Protein AF-A0A956NJ94-F1 (afdb_monomer_lite)

Radius of gyration: 21.51 Å; chains: 1; bounding box: 49×38×64 Å

Organism: Eiseniibacteriota bacterium (NCBI:txid2212470)

Secondary structure (DSSP, 8-state):
-EESS--EEEEEETTTEEEEES--EEEEEEEEETTEEEEEEEEEEEEESTT-EEEEEESTT-TTEE--SSS--EEPPPPTTS-S-TTSS-SEEEEEE-SS-SS---EEEEEEE-TT--PPPEEEEE-SSEEEEEETTTEEEEEESSSSPBSEEEEEE---S-EEEEEESBPTT-EEEEEETTEEEEEE--TTS-EEEEE-SSEEEEEEE------

pLDDT: mean 92.74, std 8.44, range [43.94, 98.62]

Structure (mmCIF, N/CA/C/O backbone):
data_AF-A0A956NJ94-F1
#
_entry.id   AF-A0A956NJ94-F1
#
loop_
_atom_site.group_PDB
_atom_site.id
_atom_site.type_symbol
_atom_site.label_atom_id
_atom_site.label_alt_id
_atom_site.label_comp_id
_atom_site.label_asym_id
_atom_site.label_entity_id
_atom_site.label_seq_id
_atom_site.pdbx_PDB_ins_code
_atom_site.Cartn_x
_atom_site.Cartn_y
_atom_site.Cartn_z
_atom_site.occupancy
_atom_site.B_iso_or_equiv
_atom_site.auth_seq_id
_atom_site.auth_comp_id
_atom_site.auth_asym_id
_atom_site.auth_atom_id
_atom_site.pdbx_PDB_model_num
ATOM 1 N N . PRO A 1 1 ? 12.426 2.944 -12.795 1.00 92.81 1 PRO A N 1
ATOM 2 C CA . PRO A 1 1 ? 12.029 2.008 -11.714 1.00 92.81 1 PRO A CA 1
ATOM 3 C C . PRO A 1 1 ? 12.883 0.735 -11.699 1.00 92.81 1 PRO A C 1
ATOM 5 O O . PRO A 1 1 ? 13.127 0.141 -12.755 1.00 92.81 1 PRO A O 1
ATOM 8 N N . VAL A 1 2 ? 13.314 0.340 -10.506 1.00 96.00 2 VAL A N 1
ATOM 9 C CA . VAL A 1 2 ? 14.068 -0.877 -10.190 1.00 96.00 2 VAL A CA 1
ATOM 10 C C . VAL A 1 2 ? 13.188 -1.740 -9.290 1.00 96.00 2 VAL A C 1
ATOM 12 O O . VAL A 1 2 ? 12.656 -1.235 -8.307 1.00 96.00 2 VAL A O 1
ATOM 15 N N . LEU A 1 3 ? 13.006 -3.010 -9.647 1.00 95.69 3 LEU A N 1
ATOM 16 C CA . LEU A 1 3 ? 12.296 -3.996 -8.829 1.00 95.69 3 LEU A CA 1
ATOM 17 C C . LEU A 1 3 ? 13.302 -4.666 -7.888 1.00 95.69 3 LEU A C 1
ATOM 19 O O . LEU A 1 3 ? 14.394 -5.034 -8.322 1.00 95.69 3 LEU A O 1
ATOM 23 N N . GLU A 1 4 ? 12.943 -4.833 -6.621 1.00 93.44 4 GLU A N 1
ATOM 24 C CA . GLU A 1 4 ? 13.759 -5.526 -5.624 1.00 93.44 4 GLU A CA 1
ATOM 25 C C . GLU A 1 4 ? 13.483 -7.034 -5.738 1.00 93.44 4 GLU A C 1
ATOM 27 O O . GLU A 1 4 ? 12.339 -7.453 -5.646 1.00 93.44 4 GLU A O 1
ATOM 32 N N . SER A 1 5 ? 14.488 -7.877 -5.985 1.00 92.44 5 SER A N 1
ATOM 33 C CA . SER A 1 5 ? 14.303 -9.339 -6.148 1.00 92.44 5 SER A CA 1
ATOM 34 C C . SER A 1 5 ? 13.219 -9.759 -7.173 1.00 92.44 5 SER A C 1
ATOM 36 O O . SER A 1 5 ? 12.324 -10.538 -6.839 1.00 92.44 5 SER A O 1
ATOM 38 N N . PRO A 1 6 ? 13.255 -9.259 -8.423 1.00 93.69 6 PRO A N 1
ATOM 39 C CA . PRO A 1 6 ? 12.217 -9.550 -9.405 1.00 93.69 6 PRO A CA 1
ATOM 40 C C . PRO A 1 6 ? 12.224 -11.025 -9.820 1.00 93.69 6 PRO A C 1
ATOM 42 O O . PRO A 1 6 ? 13.254 -11.551 -10.242 1.00 93.69 6 PRO A O 1
ATOM 45 N N . ASN A 1 7 ? 11.054 -11.660 -9.807 1.00 97.56 7 ASN A N 1
ATOM 46 C CA . ASN A 1 7 ? 10.819 -12.911 -10.523 1.00 97.56 7 ASN A CA 1
ATOM 47 C C . ASN A 1 7 ? 10.023 -12.599 -11.795 1.00 97.56 7 ASN A C 1
ATOM 49 O O . ASN A 1 7 ? 8.839 -12.268 -11.727 1.00 97.56 7 ASN A O 1
ATOM 53 N N . LEU A 1 8 ? 10.698 -12.638 -12.944 1.00 97.69 8 LEU A N 1
ATOM 54 C CA . LEU A 1 8 ? 10.093 -12.377 -14.249 1.00 97.69 8 LEU A CA 1
ATOM 55 C C . LEU A 1 8 ? 9.105 -13.496 -14.596 1.00 97.69 8 LEU A C 1
ATOM 57 O O . LEU A 1 8 ? 9.485 -14.663 -14.629 1.00 97.69 8 LEU A O 1
ATOM 61 N N . LEU A 1 9 ? 7.860 -13.124 -14.882 1.00 96.94 9 LEU A N 1
ATOM 62 C CA . LEU A 1 9 ? 6.812 -14.045 -15.317 1.00 96.94 9 LEU A CA 1
ATOM 63 C C . LEU A 1 9 ? 6.680 -14.039 -16.842 1.00 96.94 9 LEU A C 1
ATOM 65 O O . LEU A 1 9 ? 6.579 -15.098 -17.454 1.00 96.94 9 LEU A O 1
ATOM 69 N N . GLU A 1 10 ? 6.722 -12.853 -17.454 1.00 96.44 10 GLU A N 1
ATOM 70 C CA . GLU A 1 10 ? 6.486 -12.678 -18.888 1.00 96.44 10 GLU A CA 1
ATOM 71 C C . GLU A 1 10 ? 7.198 -11.435 -19.442 1.00 96.44 10 GLU A C 1
ATOM 73 O O . GLU A 1 10 ? 7.416 -10.446 -18.740 1.00 96.44 10 GLU A O 1
ATOM 78 N N . THR A 1 11 ? 7.557 -11.468 -20.727 1.00 96.62 11 THR A N 1
ATOM 79 C CA . THR A 1 11 ? 7.958 -10.281 -21.494 1.00 96.62 11 THR A CA 1
ATOM 80 C C . THR A 1 11 ? 7.087 -10.154 -22.732 1.00 96.62 11 THR A C 1
ATOM 82 O O . THR A 1 11 ? 7.194 -10.971 -23.642 1.00 96.62 11 THR A O 1
ATOM 85 N N . THR A 1 12 ? 6.270 -9.106 -22.765 1.00 94.50 12 THR A N 1
ATOM 86 C CA . THR A 1 12 ? 5.359 -8.811 -23.876 1.00 94.50 12 THR A CA 1
ATOM 87 C C . THR A 1 12 ? 6.080 -8.039 -24.980 1.00 94.50 12 THR A C 1
ATOM 89 O O . THR A 1 12 ? 5.957 -8.360 -26.157 1.00 94.50 12 THR A O 1
ATOM 92 N N . VAL A 1 13 ? 6.913 -7.062 -24.597 1.00 93.19 13 VAL A N 1
ATOM 93 C CA . VAL A 1 13 ? 7.753 -6.290 -25.521 1.00 93.19 13 VAL A CA 1
ATOM 94 C C . VAL A 1 13 ? 9.163 -6.206 -24.955 1.00 93.19 13 VAL A C 1
ATOM 96 O O . VAL A 1 13 ? 9.393 -5.611 -23.899 1.00 93.19 13 VAL A O 1
ATOM 99 N N . ALA A 1 14 ? 10.125 -6.797 -25.664 1.00 95.31 14 ALA A N 1
ATOM 100 C CA . ALA A 1 14 ? 11.512 -6.873 -25.222 1.00 95.31 14 ALA A CA 1
ATOM 101 C C . ALA A 1 14 ? 12.083 -5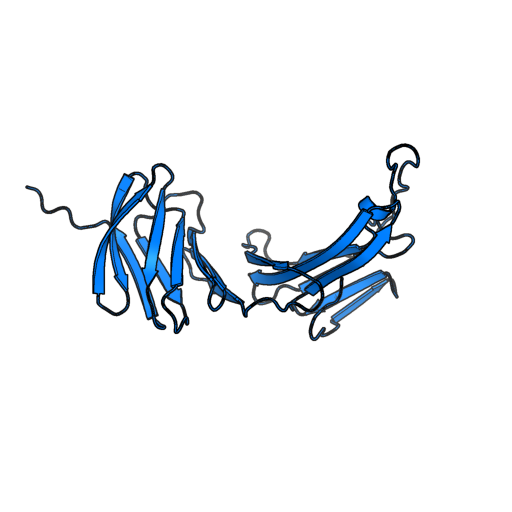.481 -24.902 1.00 95.31 14 ALA A C 1
ATOM 103 O O . ALA A 1 14 ? 12.122 -4.603 -25.758 1.00 95.31 14 ALA A O 1
ATOM 104 N N . GLY A 1 15 ? 12.532 -5.299 -23.658 1.00 94.56 15 GLY A N 1
ATOM 105 C CA . GLY A 1 15 ? 13.130 -4.050 -23.181 1.00 94.56 15 GLY A CA 1
ATOM 106 C C . GLY A 1 15 ? 12.140 -2.970 -22.740 1.00 94.56 15 GLY A C 1
ATOM 107 O O . GLY A 1 15 ? 12.593 -1.978 -22.179 1.00 94.56 15 GLY A O 1
ATOM 108 N N . HIS A 1 16 ? 10.830 -3.170 -22.923 1.00 95.06 16 HIS A N 1
ATOM 109 C CA . HIS A 1 16 ? 9.818 -2.133 -22.689 1.00 95.06 16 HIS A CA 1
ATOM 110 C C . HIS A 1 16 ? 8.666 -2.576 -21.788 1.00 95.06 16 HIS A C 1
ATOM 112 O O . HIS A 1 16 ? 8.223 -1.797 -20.945 1.00 95.06 16 HIS A O 1
ATOM 118 N N . ILE A 1 17 ? 8.191 -3.816 -21.948 1.00 95.88 17 ILE A N 1
ATOM 119 C CA . ILE A 1 17 ? 7.025 -4.341 -21.233 1.00 95.88 17 ILE A CA 1
ATOM 120 C C . ILE A 1 17 ? 7.340 -5.726 -20.686 1.00 95.88 17 ILE A C 1
ATOM 122 O O . ILE A 1 17 ? 7.491 -6.694 -21.439 1.00 95.88 17 ILE A O 1
ATOM 126 N N . SER A 1 18 ? 7.413 -5.812 -19.362 1.00 96.81 18 SER A N 1
ATOM 127 C CA . SER A 1 18 ? 7.657 -7.059 -18.640 1.00 96.81 18 SER A CA 1
ATOM 128 C C . SER A 1 18 ? 6.773 -7.151 -17.403 1.00 96.81 18 SER A C 1
ATOM 130 O O . SER A 1 18 ? 6.580 -6.159 -16.694 1.00 96.81 18 SER A O 1
ATOM 132 N N . THR A 1 19 ? 6.293 -8.360 -17.129 1.00 96.88 19 THR A N 1
ATOM 133 C CA . THR A 1 19 ? 5.453 -8.692 -15.976 1.00 96.88 19 THR A CA 1
ATOM 134 C C . THR A 1 19 ? 6.237 -9.553 -14.996 1.00 96.88 19 THR A C 1
ATOM 136 O O . THR A 1 19 ? 6.937 -10.490 -15.383 1.00 96.88 19 THR A O 1
ATOM 139 N N . TYR A 1 20 ? 6.112 -9.242 -13.713 1.00 98.00 20 TYR A N 1
ATOM 140 C CA . TYR A 1 20 ? 6.849 -9.860 -12.619 1.00 98.00 20 TYR A CA 1
ATOM 141 C C . TYR A 1 20 ? 5.891 -10.297 -11.514 1.00 98.00 20 TYR A C 1
ATOM 143 O O . TYR A 1 20 ? 4.794 -9.746 -11.376 1.00 98.00 20 TYR A O 1
ATOM 151 N N . SER A 1 21 ? 6.325 -11.240 -10.677 1.00 97.38 21 SER A N 1
ATOM 152 C CA . SER A 1 21 ? 5.647 -11.464 -9.401 1.00 97.38 21 SER A CA 1
ATOM 153 C C . SER A 1 21 ? 5.700 -10.189 -8.565 1.00 97.38 21 SER A C 1
ATOM 155 O O . SER A 1 21 ? 6.656 -9.410 -8.662 1.00 97.38 21 SER A O 1
ATOM 157 N N . ARG A 1 22 ? 4.703 -9.997 -7.700 1.00 96.94 22 ARG A N 1
ATOM 158 C CA . ARG A 1 22 ? 4.699 -8.883 -6.756 1.00 96.94 22 ARG A CA 1
ATOM 159 C C . ARG A 1 22 ? 5.998 -8.803 -5.965 1.00 96.94 22 ARG A C 1
ATOM 161 O O . ARG A 1 22 ? 6.460 -9.795 -5.405 1.00 96.94 22 ARG A O 1
ATOM 168 N N . THR A 1 23 ? 6.554 -7.603 -5.903 1.00 97.31 23 THR A N 1
ATOM 169 C CA . THR A 1 23 ? 7.696 -7.267 -5.058 1.00 97.31 23 THR A CA 1
ATOM 170 C C . THR A 1 23 ? 7.737 -5.756 -4.813 1.00 97.31 23 THR A C 1
ATOM 172 O O . THR A 1 23 ? 6.924 -5.009 -5.356 1.00 97.31 23 THR A O 1
ATOM 175 N N . ARG A 1 24 ? 8.675 -5.279 -3.997 1.00 97.25 24 ARG A N 1
ATOM 176 C CA . ARG A 1 24 ? 8.955 -3.849 -3.865 1.00 97.25 24 ARG A CA 1
ATOM 177 C C . ARG A 1 24 ? 9.589 -3.296 -5.134 1.00 97.25 24 ARG A C 1
ATOM 179 O O . ARG A 1 24 ? 10.337 -3.980 -5.833 1.00 97.25 24 ARG A O 1
ATOM 186 N N . TYR A 1 25 ? 9.330 -2.028 -5.410 1.00 97.94 25 TYR A N 1
ATOM 187 C CA . TYR A 1 25 ? 10.052 -1.297 -6.440 1.00 97.94 25 TYR A CA 1
ATOM 188 C C . TYR A 1 25 ? 10.392 0.105 -5.978 1.00 97.94 25 TYR A C 1
ATOM 190 O O . TYR A 1 25 ? 9.694 0.696 -5.158 1.00 97.94 25 TYR A O 1
ATOM 198 N N . SER A 1 26 ? 11.448 0.664 -6.551 1.00 97.69 26 SER A N 1
ATOM 199 C CA . SER A 1 26 ? 11.829 2.044 -6.305 1.00 97.69 26 SER A CA 1
ATOM 200 C C . SER A 1 26 ? 12.162 2.788 -7.585 1.00 97.69 26 SER A C 1
ATOM 202 O O . SER A 1 26 ? 12.578 2.203 -8.589 1.00 97.69 26 SER A O 1
ATOM 204 N N . ALA A 1 27 ? 12.024 4.102 -7.551 1.00 95.88 27 ALA A N 1
ATOM 205 C CA . ALA A 1 27 ? 12.642 4.995 -8.514 1.00 95.88 27 ALA A CA 1
ATOM 206 C C . ALA A 1 27 ? 13.490 5.998 -7.738 1.00 95.88 27 ALA A C 1
ATOM 208 O O . ALA A 1 27 ? 13.022 6.578 -6.762 1.00 95.88 27 ALA A O 1
ATOM 209 N N . GLU A 1 28 ? 14.732 6.175 -8.163 1.00 94.56 28 GLU A N 1
ATOM 210 C CA . GLU A 1 28 ? 15.633 7.176 -7.608 1.00 94.56 28 GLU A CA 1
ATOM 211 C C . GLU A 1 28 ? 16.200 8.032 -8.732 1.00 94.56 28 GLU A C 1
ATOM 213 O O . GLU A 1 28 ? 16.334 7.573 -9.870 1.00 94.56 28 GLU A O 1
ATOM 218 N N . ARG A 1 29 ? 16.496 9.287 -8.406 1.00 90.25 29 ARG A N 1
ATOM 219 C CA . ARG A 1 29 ? 17.131 10.241 -9.308 1.00 90.25 29 ARG A CA 1
ATOM 220 C C . ARG A 1 29 ? 18.174 11.021 -8.518 1.00 90.25 29 ARG A C 1
ATOM 222 O O . ARG A 1 29 ? 17.842 11.602 -7.485 1.00 90.25 29 ARG A O 1
ATOM 229 N N . THR A 1 30 ? 19.405 11.012 -9.024 1.00 89.94 30 THR A N 1
ATOM 230 C CA . THR A 1 30 ? 20.563 11.703 -8.442 1.00 89.94 30 THR A CA 1
ATOM 231 C C . THR A 1 30 ? 21.307 12.428 -9.556 1.00 89.94 30 THR A C 1
ATOM 233 O O . THR A 1 30 ? 22.272 11.907 -10.111 1.00 89.94 30 THR A O 1
ATOM 236 N N . GLU A 1 31 ? 20.822 13.603 -9.944 1.00 89.44 31 GLU A N 1
ATOM 237 C CA . GLU A 1 31 ? 21.450 14.409 -10.995 1.00 89.44 31 GLU A CA 1
ATOM 238 C C . GLU A 1 31 ? 21.083 15.890 -10.893 1.00 89.44 31 GLU A C 1
ATOM 240 O O . GLU A 1 31 ? 20.053 16.250 -10.328 1.00 89.44 31 GLU A O 1
ATOM 245 N N . SER A 1 32 ? 21.906 16.746 -11.496 1.00 88.50 32 SER A N 1
ATOM 246 C CA . SER A 1 32 ? 21.620 18.171 -11.663 1.00 88.50 32 SER A CA 1
ATOM 247 C C . SER A 1 32 ? 21.180 18.437 -13.102 1.00 88.50 32 SER A C 1
ATOM 249 O O . SER A 1 32 ? 21.907 18.125 -14.043 1.00 88.50 32 SER A O 1
ATOM 251 N N . THR A 1 33 ? 20.010 19.036 -13.311 1.00 83.50 33 THR A N 1
ATOM 252 C CA . THR A 1 33 ? 19.506 19.403 -14.646 1.00 83.50 33 THR A CA 1
ATOM 253 C C . THR A 1 33 ? 18.950 20.819 -14.615 1.00 83.50 33 THR A C 1
ATOM 255 O O . THR A 1 33 ? 18.160 21.161 -13.741 1.00 83.50 33 THR A O 1
ATOM 258 N N . ASN A 1 34 ? 19.377 21.672 -15.553 1.00 83.62 34 ASN A N 1
ATOM 259 C CA . ASN A 1 34 ? 18.940 23.074 -15.649 1.00 83.62 34 ASN A CA 1
ATOM 260 C C . ASN A 1 34 ? 19.095 23.872 -14.335 1.00 83.62 34 ASN A C 1
ATOM 262 O O . ASN A 1 34 ? 18.265 24.716 -14.004 1.00 83.62 34 ASN A O 1
ATOM 266 N N . GLY A 1 35 ? 20.154 23.589 -13.566 1.00 85.06 35 GLY A N 1
ATOM 267 C CA . GLY A 1 35 ? 20.410 24.231 -12.271 1.00 85.06 35 GLY A CA 1
ATOM 268 C C . GLY A 1 35 ? 19.510 23.753 -11.125 1.00 85.06 35 GLY A C 1
ATOM 269 O O . GLY A 1 35 ? 19.535 24.360 -10.058 1.00 85.06 35 GLY A O 1
ATOM 270 N N . LYS A 1 36 ? 18.722 22.690 -11.332 1.00 82.88 36 LYS A N 1
ATOM 271 C CA . LYS A 1 36 ? 17.964 21.996 -10.288 1.00 82.88 36 LYS A CA 1
ATOM 272 C C . LYS A 1 36 ? 18.664 20.692 -9.928 1.00 82.88 36 LYS A C 1
ATOM 274 O O . LYS A 1 36 ? 18.969 19.902 -10.819 1.00 82.88 36 LYS A O 1
ATOM 279 N N . ASP A 1 37 ? 18.863 20.460 -8.637 1.00 87.50 37 ASP A N 1
ATOM 280 C CA . ASP A 1 37 ? 19.385 19.198 -8.120 1.00 87.50 37 ASP A CA 1
ATOM 281 C C . ASP A 1 37 ? 18.223 18.262 -7.779 1.00 87.50 37 ASP A 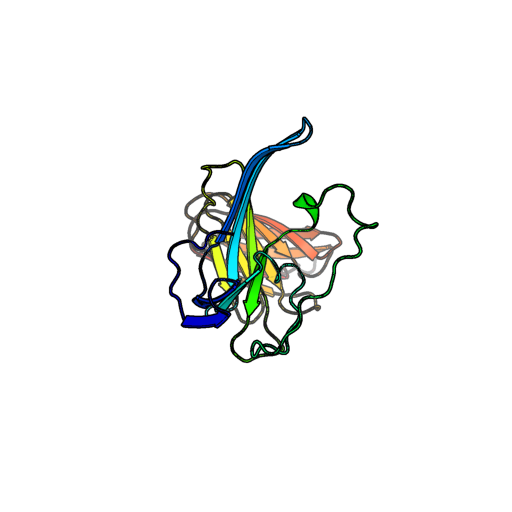C 1
ATOM 283 O O . ASP A 1 37 ? 17.335 18.603 -6.994 1.00 87.50 37 ASP A O 1
ATOM 287 N N . TYR A 1 38 ? 18.232 17.076 -8.375 1.00 87.06 38 TYR A N 1
ATOM 288 C CA . TYR A 1 38 ? 17.327 15.982 -8.063 1.00 87.06 38 TYR A CA 1
ATOM 289 C C . TYR A 1 38 ? 18.080 14.983 -7.183 1.00 87.06 38 TYR A C 1
ATOM 291 O O . TYR A 1 38 ? 19.089 14.431 -7.612 1.00 87.06 38 TYR A O 1
ATOM 299 N N . ASP A 1 39 ? 17.589 14.767 -5.963 1.00 92.94 39 ASP A N 1
ATOM 300 C CA . ASP A 1 39 ? 18.166 13.840 -4.976 1.00 92.94 39 ASP A CA 1
ATOM 301 C C . ASP A 1 39 ? 17.040 13.128 -4.208 1.00 92.94 39 ASP A C 1
ATOM 303 O O . ASP A 1 39 ? 16.879 13.259 -2.993 1.00 92.94 39 ASP A O 1
ATOM 307 N N . GLY A 1 40 ? 16.172 12.446 -4.955 1.00 95.19 40 GLY A N 1
ATOM 308 C CA . GLY A 1 40 ? 14.944 11.852 -4.429 1.00 95.19 40 GLY A CA 1
ATOM 309 C C . GLY A 1 40 ? 14.845 10.366 -4.730 1.00 95.19 40 GLY A C 1
ATOM 310 O O . GLY A 1 40 ? 15.259 9.908 -5.796 1.00 95.19 40 GLY A O 1
ATOM 311 N N . LYS A 1 41 ? 14.251 9.619 -3.800 1.00 96.00 41 LYS A N 1
ATOM 312 C CA . LYS A 1 41 ? 13.862 8.221 -3.977 1.00 96.00 41 LYS A CA 1
ATOM 313 C C . LYS A 1 41 ? 12.425 8.020 -3.513 1.00 96.00 41 LYS A C 1
ATOM 315 O O . LYS A 1 41 ? 12.048 8.452 -2.427 1.00 96.00 41 LYS A O 1
ATOM 320 N N . ILE A 1 42 ? 11.645 7.319 -4.324 1.00 97.62 42 ILE A N 1
ATOM 321 C CA . ILE A 1 42 ? 10.356 6.754 -3.933 1.00 97.62 42 ILE A CA 1
ATOM 322 C C . ILE A 1 42 ? 10.481 5.235 -3.948 1.00 97.62 42 ILE A C 1
ATOM 324 O O . ILE A 1 42 ? 10.956 4.666 -4.931 1.00 97.62 42 ILE A O 1
ATOM 328 N N . THR A 1 43 ? 10.066 4.587 -2.867 1.00 98.25 43 THR A N 1
ATOM 329 C CA . THR A 1 43 ? 9.916 3.133 -2.782 1.00 98.25 43 THR A CA 1
ATOM 330 C C . THR A 1 43 ? 8.446 2.816 -2.564 1.00 98.25 43 THR A C 1
ATOM 332 O O . THR A 1 43 ? 7.774 3.492 -1.789 1.00 98.25 43 THR A O 1
ATOM 335 N N . VAL A 1 44 ? 7.947 1.793 -3.247 1.00 98.50 44 VAL A N 1
ATOM 336 C CA . VAL A 1 44 ? 6.569 1.327 -3.129 1.00 98.50 44 VAL A CA 1
ATOM 337 C C . VAL A 1 44 ? 6.579 -0.161 -2.811 1.00 98.50 44 VAL A C 1
ATOM 339 O O . VAL A 1 44 ? 7.206 -0.957 -3.516 1.00 98.50 44 VAL A O 1
ATOM 342 N N . ALA A 1 45 ? 5.857 -0.531 -1.757 1.00 98.44 45 ALA A N 1
ATOM 343 C CA . ALA A 1 45 ? 5.528 -1.904 -1.418 1.00 98.44 45 ALA A CA 1
ATOM 344 C C . ALA A 1 45 ? 4.042 -2.152 -1.729 1.00 98.44 45 ALA A C 1
ATOM 346 O O . ALA A 1 45 ? 3.184 -1.693 -0.976 1.00 98.44 45 ALA A O 1
ATOM 347 N N . PRO A 1 46 ? 3.707 -2.836 -2.835 1.00 98.19 46 PRO A N 1
ATOM 348 C CA . PRO A 1 46 ? 2.359 -3.354 -3.057 1.00 98.19 46 PRO A CA 1
ATOM 349 C C . PRO A 1 46 ? 2.083 -4.501 -2.072 1.00 98.19 46 PRO A C 1
ATOM 351 O O . PRO A 1 46 ? 2.808 -5.497 -2.057 1.00 98.19 46 PRO A O 1
ATOM 354 N N . LEU A 1 47 ? 1.049 -4.351 -1.245 1.00 98.19 47 LEU A N 1
ATOM 355 C CA . LEU A 1 47 ? 0.725 -5.235 -0.118 1.00 98.19 47 LEU A CA 1
ATOM 356 C C . LEU A 1 47 ? -0.574 -6.021 -0.309 1.00 98.19 47 LEU A C 1
ATOM 358 O O . LEU A 1 47 ? -0.661 -7.143 0.191 1.00 98.19 47 LEU A O 1
ATOM 362 N N . ILE A 1 48 ? -1.542 -5.493 -1.062 1.00 97.06 48 ILE A N 1
ATOM 363 C CA . ILE A 1 48 ? -2.802 -6.174 -1.411 1.00 97.06 48 ILE A CA 1
ATOM 364 C C . ILE A 1 48 ? -3.120 -5.904 -2.898 1.00 97.06 48 ILE A C 1
ATOM 366 O O . ILE A 1 48 ? -2.889 -4.776 -3.347 1.00 97.06 48 ILE A O 1
ATOM 370 N N . PRO A 1 49 ? -3.610 -6.903 -3.662 1.00 96.06 49 PRO A N 1
ATOM 371 C CA . PRO A 1 49 ? -3.772 -8.304 -3.256 1.00 96.06 49 PRO A CA 1
ATOM 372 C C . PRO A 1 49 ? -2.431 -9.056 -3.171 1.00 96.06 49 PRO A C 1
ATOM 374 O O . PRO A 1 49 ? -1.425 -8.650 -3.767 1.00 96.06 49 PRO A O 1
ATOM 377 N N . ALA A 1 50 ? -2.399 -10.135 -2.378 1.00 95.56 50 ALA A N 1
ATOM 378 C CA . ALA A 1 50 ? -1.205 -10.951 -2.100 1.00 95.56 50 ALA A CA 1
ATOM 379 C C . ALA A 1 50 ? -0.538 -11.522 -3.364 1.00 95.56 50 ALA A C 1
ATOM 381 O O . ALA A 1 50 ? 0.688 -11.613 -3.457 1.00 95.56 50 ALA A O 1
ATOM 382 N N . ASP A 1 51 ? -1.370 -11.879 -4.329 1.00 94.88 51 ASP A N 1
ATOM 383 C CA . ASP A 1 51 ? -1.069 -12.555 -5.584 1.00 94.88 51 ASP A CA 1
ATOM 384 C C . ASP A 1 51 ? -1.111 -11.609 -6.795 1.00 94.88 51 ASP A C 1
ATOM 386 O O . ASP A 1 51 ? -1.118 -12.063 -7.941 1.00 94.88 51 ASP A O 1
ATOM 390 N N . ALA A 1 52 ? -1.088 -10.291 -6.556 1.00 96.31 52 ALA A N 1
ATOM 391 C CA . ALA A 1 52 ? -0.931 -9.314 -7.623 1.00 96.31 52 ALA A CA 1
ATOM 392 C C . ALA A 1 52 ? 0.333 -9.587 -8.458 1.00 96.31 52 ALA A C 1
ATOM 394 O O . ALA A 1 52 ? 1.319 -10.178 -8.007 1.00 96.31 52 ALA A O 1
ATOM 395 N N . THR A 1 53 ? 0.343 -9.068 -9.676 1.00 96.94 53 THR A N 1
ATOM 396 C CA . THR A 1 53 ? 1.549 -8.984 -10.501 1.00 96.94 53 THR A CA 1
ATOM 397 C C . THR A 1 53 ? 1.944 -7.529 -10.697 1.00 96.94 53 THR A C 1
ATOM 399 O O . THR A 1 53 ? 1.151 -6.612 -10.465 1.00 96.94 53 THR A O 1
ATOM 402 N N . LEU A 1 54 ? 3.197 -7.310 -11.093 1.00 97.81 54 LEU A N 1
ATOM 403 C CA . LEU A 1 54 ? 3.696 -5.989 -11.453 1.00 97.81 54 LEU A CA 1
ATOM 404 C C . LEU A 1 54 ? 4.078 -5.965 -12.920 1.00 97.81 54 LEU A C 1
ATOM 406 O O . LEU A 1 54 ? 4.970 -6.708 -13.328 1.00 97.81 54 LEU A O 1
ATOM 410 N N . ARG A 1 55 ? 3.459 -5.075 -13.694 1.00 96.38 55 ARG A N 1
ATOM 411 C CA . ARG A 1 55 ? 3.830 -4.823 -15.087 1.00 96.38 55 ARG A CA 1
ATOM 412 C C . ARG A 1 55 ? 4.617 -3.523 -15.167 1.00 96.38 55 ARG A C 1
ATOM 414 O O . ARG A 1 55 ? 4.123 -2.456 -14.812 1.00 96.38 55 ARG A O 1
ATOM 421 N N . LYS A 1 56 ? 5.874 -3.606 -15.595 1.00 96.88 56 LYS A N 1
ATOM 422 C CA . LYS A 1 56 ? 6.716 -2.436 -15.865 1.00 96.8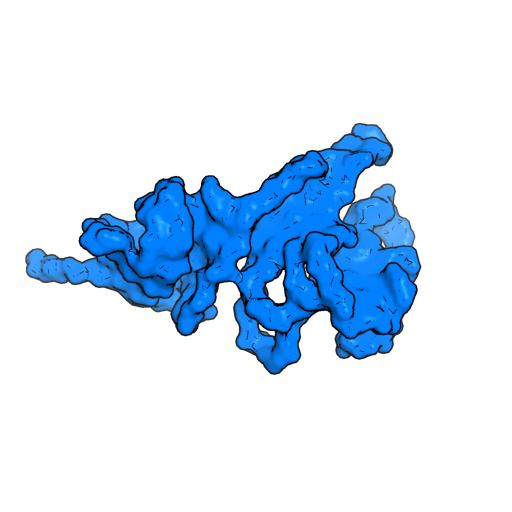8 56 LYS A CA 1
ATOM 423 C C . LYS A 1 56 ? 6.559 -2.076 -17.336 1.00 96.88 56 LYS A C 1
ATOM 425 O O . LYS A 1 56 ? 6.850 -2.915 -18.182 1.00 96.88 56 LYS A O 1
ATOM 430 N N . VAL A 1 57 ? 6.138 -0.843 -17.611 1.00 96.56 57 VAL A N 1
ATOM 431 C CA . VAL A 1 57 ? 5.891 -0.334 -18.968 1.00 96.56 57 VAL A CA 1
ATOM 432 C C . VAL A 1 57 ? 6.672 0.954 -19.176 1.00 96.56 57 VAL A C 1
ATOM 434 O O . VAL A 1 57 ? 6.617 1.843 -18.321 1.00 96.56 57 VAL A O 1
ATOM 437 N N . GLY A 1 58 ? 7.399 1.060 -20.285 1.00 95.69 58 GLY A N 1
ATOM 438 C CA . GLY A 1 58 ? 8.056 2.303 -20.672 1.00 95.69 58 GLY A CA 1
ATOM 439 C C . GLY A 1 58 ? 9.358 2.129 -21.448 1.00 95.69 58 GLY A C 1
ATOM 440 O O . GLY A 1 58 ? 9.597 1.120 -22.109 1.00 95.69 58 GLY A O 1
ATOM 441 N N . GLY A 1 59 ? 10.213 3.142 -21.354 1.00 94.25 59 GLY A N 1
ATOM 442 C CA . GLY A 1 59 ? 11.410 3.307 -22.171 1.00 94.25 59 GLY A CA 1
ATOM 443 C C . GLY A 1 59 ? 11.117 4.070 -23.460 1.00 94.25 59 GLY A C 1
ATOM 444 O O . GLY A 1 59 ? 9.969 4.384 -23.757 1.00 94.25 59 GLY A O 1
ATOM 445 N N . THR A 1 60 ? 12.174 4.363 -24.218 1.00 92.25 60 THR A N 1
ATOM 446 C CA . THR A 1 60 ? 12.087 5.162 -25.447 1.00 92.25 60 THR A CA 1
ATOM 447 C C . THR A 1 60 ? 11.092 4.576 -26.446 1.00 92.25 60 THR A C 1
ATOM 449 O O . THR A 1 60 ? 11.286 3.450 -26.903 1.00 92.25 60 THR A O 1
ATOM 452 N N . GLY A 1 61 ? 10.060 5.348 -26.797 1.00 92.12 61 GLY A N 1
ATOM 453 C CA . GLY A 1 61 ? 8.984 4.948 -27.709 1.00 92.12 61 GLY A CA 1
ATOM 454 C C . GLY A 1 61 ? 7.822 4.200 -27.045 1.00 92.12 61 GLY A C 1
ATOM 455 O O . GLY A 1 61 ? 6.996 3.642 -27.762 1.00 92.12 61 GLY A O 1
ATOM 456 N N . TYR A 1 62 ? 7.777 4.155 -25.710 1.00 94.56 62 TYR A N 1
ATOM 457 C CA . TYR A 1 62 ? 6.759 3.467 -24.898 1.00 94.56 62 TYR A CA 1
ATOM 458 C C . TYR A 1 62 ? 6.308 4.291 -23.679 1.00 94.56 62 TYR A C 1
ATOM 460 O O . TYR A 1 62 ? 5.602 3.786 -22.803 1.00 94.56 62 TYR A O 1
ATOM 468 N N . GLU A 1 63 ? 6.713 5.556 -23.591 1.00 92.25 63 GLU A N 1
ATOM 469 C CA . GLU A 1 63 ? 6.428 6.450 -22.468 1.00 92.25 63 GLU A CA 1
ATOM 470 C C . GLU A 1 63 ? 4.920 6.655 -22.253 1.00 92.25 63 GLU A C 1
ATOM 472 O O . GLU A 1 63 ? 4.453 6.724 -21.115 1.00 92.25 63 GLU A O 1
ATOM 477 N N . THR A 1 64 ? 4.151 6.672 -23.343 1.00 93.69 64 THR A N 1
ATOM 478 C CA . THR A 1 64 ? 2.692 6.875 -23.381 1.00 93.69 64 THR A CA 1
ATOM 479 C C . THR A 1 64 ? 1.954 5.639 -23.897 1.00 93.69 64 THR A C 1
ATOM 481 O O . THR A 1 64 ? 0.825 5.721 -24.390 1.00 93.69 64 THR A O 1
ATOM 484 N N . TRP A 1 65 ? 2.590 4.470 -23.792 1.00 95.19 65 TRP A N 1
ATOM 485 C CA . TRP A 1 65 ? 2.045 3.211 -24.284 1.00 95.19 65 TRP A CA 1
ATOM 486 C C . TRP A 1 65 ? 0.673 2.899 -23.681 1.00 95.19 65 TRP A C 1
ATOM 488 O O . TRP A 1 65 ? 0.543 2.793 -22.458 1.00 95.19 65 TRP A O 1
ATOM 498 N N . THR A 1 66 ? -0.325 2.702 -24.539 1.00 94.38 66 THR A N 1
ATOM 499 C CA . THR A 1 66 ? -1.693 2.307 -24.181 1.00 94.38 66 THR A CA 1
ATOM 500 C C . THR A 1 66 ? -2.027 1.003 -24.895 1.00 94.38 66 THR A C 1
ATOM 502 O O . THR A 1 66 ? -1.988 0.970 -26.123 1.00 94.38 66 THR A O 1
ATOM 505 N N . ASP A 1 67 ? -2.353 -0.055 -24.150 1.00 93.06 67 ASP A N 1
ATOM 506 C CA . ASP A 1 67 ? -2.716 -1.367 -24.697 1.00 93.06 67 ASP A CA 1
ATOM 507 C C . ASP A 1 67 ? -4.042 -1.903 -24.153 1.00 93.06 67 ASP A C 1
ATOM 509 O O . ASP A 1 67 ? -4.695 -1.299 -23.304 1.00 93.06 67 ASP A O 1
ATOM 513 N N . ASP A 1 68 ? -4.432 -3.049 -24.698 1.00 85.00 68 ASP A N 1
ATOM 514 C CA . ASP A 1 68 ? -5.573 -3.874 -24.316 1.00 85.00 68 ASP A CA 1
ATOM 515 C C . ASP A 1 68 ? -5.268 -4.834 -23.148 1.00 85.00 68 ASP A C 1
ATOM 517 O O . ASP A 1 68 ? -6.081 -5.700 -22.836 1.00 85.00 68 ASP A O 1
ATOM 521 N N . GLY A 1 69 ? -4.102 -4.709 -22.504 1.00 76.06 69 GLY A N 1
ATOM 522 C CA . GLY A 1 69 ? -3.609 -5.661 -21.505 1.00 76.06 69 GLY A CA 1
ATOM 523 C C . GLY A 1 69 ? -2.857 -6.864 -22.087 1.00 76.06 69 GLY A C 1
ATOM 524 O O . GLY A 1 69 ? -2.067 -7.471 -21.367 1.00 76.06 69 GLY A O 1
ATOM 525 N N . GLU A 1 70 ? -3.015 -7.165 -23.380 1.00 77.50 70 GLU A N 1
ATOM 526 C CA . GLU A 1 70 ? -2.317 -8.256 -24.086 1.00 77.50 70 GLU A CA 1
ATOM 527 C C . GLU A 1 70 ? -1.034 -7.774 -24.786 1.00 77.50 70 GLU A C 1
ATOM 529 O O . GLU A 1 70 ? -0.291 -8.559 -25.376 1.00 77.50 70 GLU A O 1
ATOM 534 N N . GLY A 1 71 ? -0.756 -6.470 -24.713 1.00 76.75 71 GLY A N 1
ATOM 535 C CA . GLY A 1 71 ? 0.390 -5.839 -25.362 1.00 76.75 71 GLY A CA 1
ATOM 536 C C . GLY A 1 71 ? 0.157 -5.445 -26.812 1.00 76.75 71 GLY A C 1
ATOM 537 O O . GLY A 1 71 ? 1.116 -5.069 -27.486 1.00 76.75 71 GLY A O 1
ATOM 538 N N . ASN A 1 72 ? -1.085 -5.474 -27.300 1.00 86.50 72 ASN A N 1
ATOM 539 C CA . ASN A 1 72 ? -1.429 -4.961 -28.627 1.00 86.50 72 ASN A CA 1
ATOM 540 C C . ASN A 1 72 ? -1.768 -3.467 -28.537 1.00 86.50 72 ASN A C 1
ATOM 542 O O . ASN A 1 72 ? -2.895 -3.039 -28.781 1.00 86.50 72 ASN A O 1
ATOM 546 N N . GLY A 1 73 ? -0.785 -2.670 -28.123 1.00 93.00 73 GLY A N 1
ATOM 547 C CA . GLY A 1 73 ? -0.957 -1.244 -27.860 1.00 93.00 73 GLY A CA 1
ATOM 548 C C . GLY A 1 73 ? -0.383 -0.304 -28.909 1.00 93.00 73 GLY A C 1
ATOM 549 O O . GLY A 1 73 ? 0.145 -0.704 -29.947 1.00 93.00 73 GLY A O 1
ATOM 550 N N . VAL A 1 74 ? -0.480 0.986 -28.597 1.00 95.69 74 VAL A N 1
ATOM 551 C CA . VAL A 1 74 ? 0.131 2.082 -29.347 1.00 95.69 74 VAL A CA 1
ATOM 552 C C . VAL A 1 74 ? 0.796 3.064 -28.385 1.00 95.69 74 VAL A C 1
ATOM 554 O O . VAL A 1 74 ? 0.278 3.340 -27.300 1.00 95.69 74 VAL A O 1
ATOM 557 N N . ASN A 1 75 ? 1.948 3.600 -28.785 1.00 94.31 75 ASN A N 1
ATOM 558 C CA . ASN A 1 75 ? 2.561 4.743 -28.121 1.00 94.31 75 ASN A CA 1
ATOM 559 C C . ASN A 1 75 ? 2.012 6.025 -28.746 1.00 94.31 75 ASN A C 1
ATOM 561 O O . ASN A 1 75 ? 2.145 6.224 -29.953 1.00 94.31 75 ASN A O 1
ATOM 565 N N . TRP A 1 76 ? 1.381 6.873 -27.942 1.00 92.75 76 TRP A N 1
ATOM 566 C CA . TRP A 1 76 ? 0.808 8.124 -28.426 1.00 92.75 76 TRP A CA 1
ATOM 567 C C . TRP A 1 76 ? 1.876 9.208 -28.504 1.00 92.75 76 TRP A C 1
ATOM 569 O O . TRP A 1 76 ? 2.584 9.454 -27.526 1.00 92.75 76 TRP A O 1
ATOM 579 N N . ASP A 1 77 ? 1.971 9.883 -29.647 1.00 87.75 77 ASP A N 1
ATOM 580 C CA . ASP A 1 77 ? 2.880 11.017 -29.786 1.00 87.75 77 ASP A CA 1
ATOM 581 C C . ASP A 1 77 ? 2.561 12.078 -28.726 1.00 87.75 77 ASP A C 1
ATOM 583 O O . ASP A 1 77 ? 1.413 12.497 -28.551 1.00 87.75 77 ASP A O 1
ATOM 587 N N . LEU A 1 78 ? 3.595 12.496 -28.000 1.00 83.06 78 LEU A N 1
ATOM 588 C CA . LEU A 1 78 ? 3.511 13.635 -27.102 1.00 83.06 78 LEU A CA 1
ATOM 589 C C . LEU A 1 78 ? 3.564 14.896 -27.957 1.00 83.06 78 LEU A C 1
ATOM 591 O O . LEU A 1 78 ? 4.498 15.075 -28.740 1.00 83.06 78 LEU A O 1
ATOM 595 N N . ASP A 1 79 ? 2.576 15.770 -27.804 1.00 80.25 79 ASP A N 1
ATOM 596 C CA . ASP A 1 79 ? 2.624 17.077 -28.443 1.00 80.25 79 ASP A CA 1
ATOM 597 C C . ASP A 1 79 ? 3.823 17.856 -27.876 1.00 80.25 79 ASP A C 1
ATOM 599 O O . ASP A 1 79 ? 3.933 18.092 -26.666 1.00 80.25 79 ASP A O 1
ATOM 603 N N . SER A 1 80 ? 4.754 18.206 -28.766 1.00 69.19 80 SER A N 1
ATOM 604 C CA . SER A 1 80 ? 6.028 18.827 -28.421 1.00 69.19 80 SER A CA 1
ATOM 605 C C . SER A 1 80 ? 5.877 20.182 -27.736 1.00 69.19 80 SER A C 1
ATOM 607 O O . SER A 1 80 ? 6.820 20.632 -27.084 1.00 69.19 80 SER A O 1
ATOM 609 N N . ASP A 1 81 ? 4.710 20.815 -27.868 1.00 73.38 81 ASP A N 1
ATOM 610 C CA . ASP A 1 81 ? 4.447 22.157 -27.357 1.00 73.38 81 ASP A CA 1
ATOM 611 C C . ASP A 1 81 ? 4.025 22.163 -25.876 1.00 73.38 81 ASP A C 1
ATOM 613 O O . ASP A 1 81 ? 4.080 23.207 -25.222 1.00 73.38 81 ASP A O 1
ATOM 617 N N . TYR A 1 82 ? 3.637 21.012 -25.312 1.00 64.81 82 TYR A N 1
ATOM 618 C CA . TYR A 1 82 ? 3.107 20.938 -23.943 1.00 64.81 82 TYR A CA 1
ATOM 619 C C . TYR A 1 82 ? 4.173 20.798 -22.854 1.00 64.81 82 TYR A C 1
ATOM 621 O O . TYR A 1 82 ? 3.900 21.107 -21.691 1.00 64.81 82 TYR A O 1
ATOM 629 N N . TYR A 1 83 ? 5.384 20.358 -23.198 1.00 66.69 83 TYR A N 1
ATOM 630 C CA . TYR A 1 83 ? 6.393 19.997 -22.206 1.00 66.69 83 TYR A CA 1
ATOM 631 C C . TYR A 1 83 ? 7.653 20.842 -22.354 1.00 66.69 83 TYR A C 1
ATOM 633 O O . TYR A 1 83 ? 8.481 20.635 -23.236 1.00 66.69 83 TYR A O 1
ATOM 641 N N . THR A 1 84 ? 7.827 21.790 -21.431 1.00 68.12 84 THR A N 1
ATOM 642 C CA . THR A 1 84 ? 9.051 22.601 -21.334 1.00 68.12 84 THR A CA 1
ATOM 643 C C . THR A 1 84 ? 10.236 21.819 -20.765 1.00 68.12 84 THR A C 1
ATOM 645 O O . THR A 1 84 ? 11.381 22.224 -20.951 1.00 68.12 84 THR A O 1
ATOM 648 N N . ASP A 1 85 ? 9.971 20.710 -20.066 1.00 72.06 85 ASP A N 1
ATOM 649 C CA . ASP A 1 85 ? 10.975 19.776 -19.558 1.00 72.06 85 ASP A CA 1
ATOM 650 C C . ASP A 1 85 ? 10.516 18.336 -19.820 1.00 72.06 85 ASP A C 1
ATOM 652 O O . ASP A 1 85 ? 9.669 17.789 -19.111 1.00 72.06 85 ASP A O 1
ATOM 656 N N . TYR A 1 86 ? 11.090 17.709 -20.850 1.00 69.12 86 TYR A N 1
ATOM 657 C CA . TYR A 1 86 ? 10.796 16.318 -21.207 1.00 69.12 86 TYR A CA 1
ATOM 658 C C . TYR A 1 86 ? 11.101 15.328 -20.070 1.00 69.12 86 TYR A C 1
ATOM 660 O O . TYR A 1 86 ? 10.577 14.216 -20.073 1.00 69.12 86 TYR A O 1
ATOM 668 N N . ASN A 1 87 ? 11.903 15.716 -19.072 1.00 70.62 87 ASN A N 1
ATOM 669 C CA . ASN A 1 87 ? 12.206 14.850 -17.935 1.00 70.62 87 ASN A CA 1
ATOM 670 C C . ASN A 1 87 ? 11.026 14.692 -16.966 1.00 70.62 87 ASN A C 1
ATOM 672 O O . ASN A 1 87 ? 11.016 13.740 -16.187 1.00 70.62 87 ASN A O 1
ATOM 676 N N . GLU A 1 88 ? 10.045 15.599 -16.987 1.00 79.88 88 GLU A N 1
ATOM 677 C CA . GLU A 1 88 ? 8.886 15.549 -16.083 1.00 79.88 88 GLU A CA 1
ATOM 678 C C . GLU A 1 88 ? 7.717 14.730 -16.651 1.00 79.88 88 GLU A C 1
ATOM 680 O O . GLU A 1 88 ? 6.841 14.319 -15.894 1.00 79.88 88 GLU A O 1
ATOM 685 N N . VAL A 1 89 ? 7.730 14.411 -17.952 1.00 82.69 89 VAL A N 1
ATOM 686 C CA . VAL A 1 89 ? 6.693 13.569 -18.587 1.00 82.69 89 VAL A CA 1
ATOM 687 C C . VAL A 1 89 ? 6.764 12.120 -18.102 1.00 82.69 89 VAL A C 1
ATOM 689 O O . VAL A 1 89 ? 5.768 11.401 -18.102 1.00 82.69 89 VAL A O 1
ATOM 692 N N . GLY A 1 90 ? 7.943 11.709 -17.629 1.00 88.69 90 GLY A N 1
ATOM 693 C CA . GLY A 1 90 ? 8.218 10.344 -17.219 1.00 88.69 90 GLY A CA 1
ATOM 694 C C . GLY A 1 90 ? 8.437 9.424 -18.419 1.00 88.69 90 GLY A C 1
ATOM 695 O O . GLY A 1 90 ? 7.912 9.624 -19.507 1.00 88.69 90 GLY A O 1
ATOM 696 N N . GLN A 1 91 ? 9.260 8.399 -18.214 1.00 91.94 91 GLN A N 1
ATOM 697 C CA . GLN A 1 91 ? 9.547 7.393 -19.243 1.00 91.94 91 GLN A CA 1
ATOM 698 C C . GLN A 1 91 ? 9.044 6.006 -18.871 1.00 91.94 91 GLN A C 1
ATOM 700 O O . GLN A 1 91 ? 9.134 5.084 -19.669 1.00 91.94 91 GLN A O 1
ATOM 705 N N . TRP A 1 92 ? 8.591 5.824 -17.634 1.00 95.50 92 TRP A N 1
ATOM 706 C CA . TRP A 1 92 ? 8.289 4.516 -17.080 1.00 95.50 92 TRP A CA 1
ATOM 707 C C . TRP A 1 92 ? 7.155 4.611 -16.079 1.00 95.50 92 TRP A C 1
ATOM 709 O O . TRP A 1 92 ? 7.133 5.518 -15.247 1.00 95.50 92 TRP A O 1
ATOM 719 N N . ARG A 1 93 ? 6.309 3.587 -16.072 1.00 96.44 93 ARG A N 1
ATOM 720 C CA . ARG A 1 93 ? 5.330 3.326 -15.021 1.00 96.44 93 ARG A CA 1
ATOM 721 C C . ARG A 1 93 ? 5.417 1.881 -14.548 1.00 96.44 93 ARG A C 1
ATOM 723 O O . ARG A 1 93 ? 5.998 1.016 -15.210 1.00 96.44 93 ARG A O 1
ATOM 730 N N . VAL A 1 94 ? 4.852 1.644 -13.374 1.00 97.69 94 VAL A N 1
ATOM 731 C CA . VAL A 1 94 ? 4.623 0.306 -12.834 1.00 97.69 94 VAL A CA 1
ATOM 732 C C . VAL A 1 94 ? 3.133 0.187 -12.577 1.00 97.69 94 VAL A C 1
ATOM 734 O O . VAL A 1 94 ? 2.541 1.052 -11.939 1.00 97.69 94 VAL A O 1
ATOM 737 N N . GLU A 1 95 ? 2.539 -0.873 -13.093 1.00 96.62 95 GLU A N 1
ATOM 738 C CA . GLU A 1 95 ? 1.131 -1.195 -12.931 1.00 96.62 95 GLU A CA 1
ATOM 739 C C . GLU A 1 95 ? 1.025 -2.365 -11.955 1.00 96.62 95 GLU A C 1
ATOM 741 O O . GLU A 1 95 ? 1.743 -3.355 -12.094 1.00 96.62 95 GLU A O 1
ATOM 746 N N . THR A 1 96 ? 0.155 -2.247 -10.951 1.00 96.31 96 THR A N 1
ATOM 747 C CA . THR A 1 96 ? -0.187 -3.365 -10.061 1.00 96.31 96 THR A CA 1
ATOM 748 C C . THR A 1 96 ? -1.468 -3.994 -10.576 1.00 96.31 96 THR A C 1
ATOM 750 O O . THR A 1 96 ? -2.488 -3.316 -10.653 1.00 96.31 96 THR A O 1
ATOM 753 N N . ILE A 1 97 ? -1.407 -5.268 -10.952 1.00 94.69 97 ILE A N 1
ATOM 754 C CA . ILE A 1 97 ? -2.506 -5.959 -11.626 1.00 94.69 97 ILE A CA 1
ATOM 755 C C . ILE A 1 97 ? -3.011 -7.070 -10.712 1.00 94.69 97 ILE A C 1
ATOM 757 O O . ILE A 1 97 ? -2.245 -7.946 -10.307 1.00 94.69 97 ILE A O 1
ATOM 761 N N . ALA A 1 98 ? -4.299 -7.024 -10.383 1.00 93.94 98 ALA A N 1
ATOM 762 C CA . ALA A 1 98 ? -4.970 -8.084 -9.644 1.00 93.94 98 ALA A CA 1
ATOM 763 C C . ALA A 1 98 ? -5.183 -9.325 -10.531 1.00 93.94 98 ALA A C 1
ATOM 765 O O . ALA A 1 98 ? -5.390 -9.171 -11.735 1.00 93.94 98 ALA A O 1
ATOM 766 N N . PRO A 1 99 ? -5.176 -10.546 -9.973 1.00 86.31 99 PRO A N 1
ATOM 767 C CA . PRO A 1 99 ? -5.237 -11.754 -10.788 1.00 86.31 99 PRO A CA 1
ATOM 768 C C . PRO A 1 99 ? -6.568 -11.939 -11.518 1.00 86.31 99 PRO A C 1
ATOM 770 O O . PRO A 1 99 ? -6.558 -12.314 -12.687 1.00 86.31 99 PRO A O 1
ATOM 773 N N . THR A 1 100 ? -7.713 -11.726 -10.853 1.00 75.69 100 THR A N 1
ATOM 774 C CA . THR A 1 100 ? -9.008 -12.143 -11.434 1.00 75.69 100 THR A CA 1
ATOM 775 C C . THR A 1 100 ? -10.260 -11.371 -10.994 1.00 75.69 100 THR A C 1
ATOM 777 O O . THR A 1 100 ? -11.329 -11.664 -11.526 1.00 75.69 100 THR A O 1
ATOM 780 N N . SER A 1 101 ? -10.211 -10.421 -10.049 1.00 71.31 101 SER A N 1
ATOM 781 C CA . SER A 1 101 ? -11.425 -9.726 -9.573 1.00 71.31 101 SER A CA 1
ATOM 782 C C . SER A 1 101 ? -11.445 -8.234 -9.918 1.00 71.31 101 SER A C 1
ATOM 784 O O . SER A 1 101 ? -10.470 -7.515 -9.725 1.00 71.31 101 SER A O 1
ATOM 786 N N . LEU A 1 102 ? -12.603 -7.764 -10.402 1.00 72.12 102 LEU A N 1
ATOM 787 C CA . LEU A 1 102 ? -12.892 -6.334 -10.591 1.00 72.12 102 LEU A CA 1
ATOM 788 C C . LEU A 1 102 ? -13.128 -5.604 -9.258 1.00 72.12 102 LEU A C 1
ATOM 790 O O . LEU A 1 102 ? -12.979 -4.390 -9.196 1.00 72.12 102 LEU A O 1
ATOM 794 N N . ASN A 1 103 ? -13.467 -6.350 -8.203 1.00 82.06 103 ASN A N 1
ATOM 795 C CA . ASN A 1 103 ? -13.623 -5.845 -6.844 1.00 82.06 103 ASN A CA 1
ATOM 796 C C . ASN A 1 103 ? -12.488 -6.411 -5.990 1.00 82.06 103 ASN A C 1
ATOM 798 O O . ASN A 1 103 ? -12.626 -7.479 -5.392 1.00 82.06 103 ASN A O 1
ATOM 802 N N . THR A 1 104 ? -11.350 -5.728 -5.994 1.00 90.25 104 THR A N 1
ATOM 803 C CA . THR A 1 104 ? -10.277 -5.960 -5.029 1.00 90.25 104 THR A CA 1
ATOM 804 C C . THR A 1 104 ? -9.804 -4.630 -4.489 1.00 90.25 104 THR A C 1
ATOM 806 O O . THR A 1 104 ? -9.774 -3.631 -5.210 1.00 90.25 104 THR A O 1
ATOM 809 N N . ASP A 1 105 ? -9.374 -4.651 -3.238 1.00 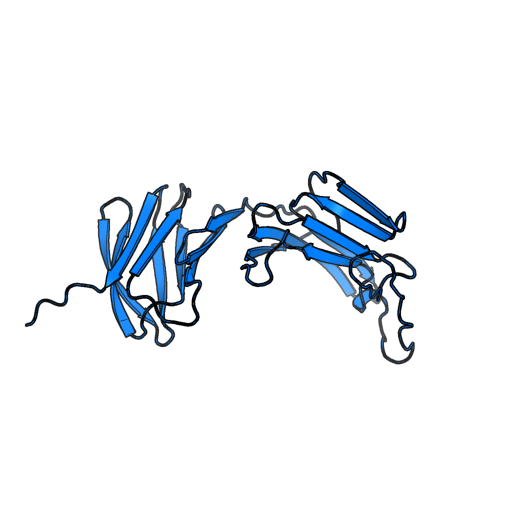94.19 105 ASP A N 1
ATOM 810 C CA . ASP A 1 105 ? -8.642 -3.541 -2.664 1.00 94.19 105 ASP A CA 1
ATOM 811 C C . ASP A 1 105 ? -7.199 -3.561 -3.163 1.00 94.19 105 ASP A C 1
ATOM 813 O O . ASP A 1 105 ? -6.619 -4.621 -3.426 1.00 94.19 105 ASP A O 1
ATOM 817 N N . PHE A 1 106 ? -6.622 -2.371 -3.274 1.00 96.50 106 PHE A N 1
ATOM 818 C CA . PHE A 1 106 ? -5.199 -2.185 -3.494 1.00 96.50 106 PHE A CA 1
ATOM 819 C C . PHE A 1 106 ? -4.636 -1.420 -2.312 1.00 96.50 106 PHE A C 1
ATOM 821 O O . PHE A 1 106 ? -5.021 -0.280 -2.057 1.00 96.50 106 PHE A O 1
ATOM 828 N N . VAL A 1 107 ? -3.706 -2.050 -1.601 1.00 98.00 107 VAL A N 1
ATOM 829 C CA . VAL A 1 107 ? -2.967 -1.390 -0.528 1.00 98.00 107 VAL A CA 1
ATOM 830 C C . VAL A 1 107 ? -1.511 -1.309 -0.931 1.00 98.00 107 VAL A C 1
ATOM 832 O O . VAL A 1 107 ? -0.858 -2.327 -1.173 1.00 98.00 107 VAL A O 1
ATOM 835 N N . HIS A 1 108 ? -0.998 -0.084 -0.971 1.00 98.50 108 HIS A N 1
ATOM 836 C CA . HIS A 1 108 ? 0.400 0.220 -1.233 1.00 98.50 108 HIS A CA 1
ATOM 837 C C . HIS A 1 108 ? 0.956 1.036 -0.075 1.00 98.50 108 HIS A C 1
ATOM 839 O O . HIS A 1 108 ? 0.399 2.071 0.282 1.00 98.50 108 HIS A O 1
ATOM 845 N N . ALA A 1 109 ? 2.092 0.612 0.469 1.00 98.25 109 ALA A N 1
ATOM 846 C CA . ALA A 1 109 ? 2.887 1.460 1.345 1.00 98.25 109 ALA A CA 1
ATOM 847 C C . ALA A 1 109 ? 3.916 2.217 0.492 1.00 98.25 109 ALA A C 1
ATOM 849 O O . ALA A 1 109 ? 4.689 1.607 -0.252 1.00 98.25 109 ALA A O 1
ATOM 850 N N . ILE A 1 110 ? 3.902 3.549 0.573 1.00 98.31 110 ILE A N 1
ATOM 851 C CA . ILE A 1 110 ? 4.778 4.433 -0.204 1.00 98.31 110 ILE A CA 1
ATOM 852 C C . ILE A 1 110 ? 5.733 5.142 0.751 1.00 98.31 110 ILE A C 1
ATOM 854 O O . ILE A 1 110 ? 5.307 5.818 1.685 1.00 98.31 110 ILE A O 1
ATOM 858 N N . TRP A 1 111 ? 7.029 5.021 0.486 1.00 97.50 111 TRP A N 1
ATOM 859 C CA . TRP A 1 111 ? 8.087 5.666 1.249 1.00 97.50 111 TRP A CA 1
ATOM 860 C C . TRP A 1 111 ? 8.842 6.663 0.377 1.00 97.50 111 TRP A C 1
ATOM 862 O O . TRP A 1 111 ? 9.403 6.300 -0.660 1.00 97.50 111 TRP A O 1
ATOM 872 N N . VAL A 1 112 ? 8.877 7.919 0.816 1.00 96.94 112 VAL A N 1
ATOM 873 C CA . VAL A 1 112 ? 9.656 8.982 0.175 1.00 96.94 112 VAL A CA 1
ATOM 874 C C . VAL A 1 112 ? 10.913 9.217 0.997 1.00 96.94 112 VAL A C 1
ATOM 876 O O . VAL A 1 112 ? 10.845 9.525 2.185 1.00 96.94 112 VAL A O 1
ATOM 879 N N . GLY A 1 113 ? 12.067 9.081 0.357 1.00 95.44 113 GLY A N 1
ATOM 880 C CA . GLY A 1 113 ? 13.363 9.239 0.995 1.00 95.44 113 GLY A CA 1
ATOM 881 C C . GLY A 1 113 ? 14.412 9.804 0.049 1.00 95.44 113 GLY A C 1
ATOM 882 O O . GLY A 1 113 ? 14.115 10.326 -1.027 1.00 95.44 113 GLY A O 1
ATOM 883 N N . ARG A 1 114 ? 15.667 9.691 0.470 1.00 95.38 114 ARG A N 1
ATOM 884 C CA . ARG A 1 114 ? 16.848 10.026 -0.331 1.00 95.38 114 ARG A CA 1
ATOM 885 C C . ARG A 1 114 ? 17.432 8.782 -1.009 1.00 95.38 114 ARG A C 1
ATOM 887 O O . ARG A 1 114 ? 17.201 7.667 -0.527 1.00 95.38 114 ARG A O 1
ATOM 894 N N . PRO A 1 115 ? 18.225 8.943 -2.078 1.00 94.56 115 PRO A N 1
ATOM 895 C CA . PRO A 1 115 ? 19.016 7.861 -2.655 1.00 94.56 115 PRO A CA 1
ATOM 896 C C . PRO A 1 115 ? 19.817 7.104 -1.589 1.00 94.56 115 PRO A C 1
ATOM 898 O O . PRO A 1 115 ? 20.325 7.683 -0.627 1.00 94.56 115 PRO A O 1
ATOM 901 N N . GLY A 1 116 ? 19.863 5.778 -1.715 1.00 92.50 116 GLY A N 1
ATOM 902 C CA . GLY A 1 116 ? 20.482 4.886 -0.727 1.00 92.50 116 GLY A CA 1
ATOM 903 C C . GLY A 1 116 ? 19.673 4.626 0.555 1.00 92.50 116 GLY A C 1
ATOM 904 O O . GLY A 1 116 ? 19.986 3.676 1.271 1.00 92.50 116 GLY A O 1
ATOM 905 N N . GLN A 1 117 ? 18.610 5.386 0.851 1.00 95.38 117 GLN A N 1
ATOM 906 C CA . GLN A 1 117 ? 17.710 5.039 1.957 1.00 95.38 117 GLN A CA 1
ATOM 907 C C . GLN A 1 117 ? 16.848 3.824 1.598 1.00 95.38 117 GLN A C 1
ATOM 909 O O . GLN A 1 117 ? 16.444 3.625 0.445 1.00 95.38 117 GLN A O 1
ATOM 914 N N . THR A 1 118 ? 16.567 3.004 2.608 1.00 95.31 118 THR A N 1
ATOM 915 C CA . THR A 1 118 ? 15.735 1.804 2.485 1.00 95.31 118 THR A CA 1
ATOM 916 C C . THR A 1 118 ? 14.416 2.040 3.207 1.00 95.31 118 THR A C 1
ATOM 918 O O . THR A 1 118 ? 14.398 2.627 4.286 1.00 95.31 118 THR A O 1
ATOM 921 N N . MET A 1 119 ? 13.321 1.617 2.581 1.00 96.44 119 MET A N 1
ATOM 922 C CA . MET A 1 119 ? 11.994 1.636 3.188 1.00 96.44 119 MET A CA 1
ATOM 923 C C . MET A 1 119 ? 11.938 0.593 4.319 1.00 96.44 119 MET A C 1
ATOM 925 O O . MET A 1 119 ? 12.402 -0.527 4.086 1.00 96.44 119 MET A O 1
ATOM 929 N N . PRO A 1 120 ? 11.387 0.921 5.505 1.00 96.50 120 PRO A N 1
ATOM 930 C CA . PRO A 1 120 ? 11.108 -0.079 6.535 1.00 96.50 120 PRO A CA 1
ATOM 931 C C . PRO A 1 120 ? 10.215 -1.204 6.000 1.00 96.50 120 PRO A C 1
ATOM 933 O O . PRO A 1 120 ? 9.422 -0.983 5.084 1.00 96.50 120 PRO A O 1
ATOM 936 N N . GLU A 1 121 ? 10.332 -2.410 6.555 1.00 96.19 121 GLU A N 1
ATOM 937 C CA . GLU A 1 121 ? 9.463 -3.514 6.139 1.00 96.19 121 GLU A CA 1
ATOM 938 C C . GLU A 1 121 ? 7.993 -3.145 6.357 1.00 96.19 121 GLU A C 1
ATOM 940 O O . GLU A 1 121 ? 7.627 -2.562 7.379 1.00 96.19 121 GLU A O 1
ATOM 945 N N . ALA A 1 122 ? 7.158 -3.482 5.377 1.00 97.44 122 ALA A N 1
ATOM 946 C CA . ALA A 1 122 ? 5.727 -3.249 5.435 1.00 97.44 122 ALA A CA 1
ATOM 947 C C . ALA A 1 122 ? 4.982 -4.564 5.223 1.00 97.44 122 ALA A C 1
ATOM 949 O O . ALA A 1 122 ? 5.337 -5.356 4.347 1.00 97.44 122 ALA A O 1
ATOM 950 N N . THR A 1 123 ? 3.944 -4.794 6.017 1.00 97.69 123 THR A N 1
ATOM 951 C CA . THR A 1 123 ? 3.119 -6.002 5.953 1.00 97.69 123 THR A CA 1
ATOM 952 C C . THR A 1 123 ? 1.656 -5.630 5.784 1.00 97.69 123 THR A C 1
ATOM 954 O O . THR A 1 123 ? 1.204 -4.590 6.261 1.00 97.69 123 THR A O 1
ATOM 957 N N . ALA A 1 124 ? 0.924 -6.454 5.038 1.00 98.06 124 ALA A N 1
ATOM 958 C CA . ALA A 1 124 ? -0.500 -6.254 4.824 1.00 98.06 124 ALA A CA 1
ATOM 959 C C . ALA A 1 124 ? -1.283 -6.578 6.100 1.00 98.06 124 ALA A C 1
ATOM 961 O O . ALA A 1 124 ? -0.983 -7.558 6.783 1.00 98.06 124 ALA A O 1
ATOM 962 N N . ILE A 1 125 ? -2.325 -5.796 6.358 1.00 97.94 125 ILE A N 1
ATOM 963 C CA . ILE A 1 125 ? -3.415 -6.165 7.257 1.00 97.94 125 ILE A CA 1
ATOM 964 C C . ILE A 1 125 ? -4.623 -6.404 6.361 1.00 97.94 125 ILE A C 1
ATOM 966 O O . ILE A 1 125 ? -5.062 -5.504 5.650 1.00 97.94 125 ILE A O 1
ATOM 970 N N . GLU A 1 126 ? -5.117 -7.632 6.358 1.00 95.88 126 GLU A N 1
ATOM 971 C CA . GLU A 1 126 ? -6.179 -8.084 5.469 1.00 95.88 126 GLU A CA 1
ATOM 972 C C . GLU A 1 126 ? -7.092 -9.020 6.257 1.00 95.88 126 GLU A C 1
ATOM 974 O O . GLU A 1 126 ? -6.693 -10.124 6.624 1.00 95.88 126 GLU A O 1
ATOM 979 N N . ASP A 1 127 ? -8.310 -8.555 6.519 1.00 94.75 127 ASP A N 1
ATOM 980 C CA . ASP A 1 127 ? -9.389 -9.337 7.128 1.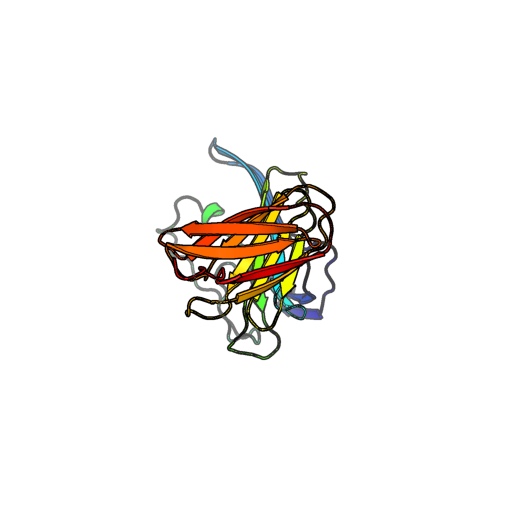00 94.75 127 ASP A CA 1
ATOM 981 C C . ASP A 1 127 ? -10.696 -9.088 6.349 1.00 94.75 127 ASP A C 1
ATOM 983 O O . ASP A 1 127 ? -10.702 -8.343 5.365 1.00 94.75 127 ASP A O 1
ATOM 987 N N . GLU A 1 128 ? -11.805 -9.707 6.749 1.00 92.75 128 GLU A N 1
ATOM 988 C CA . GLU A 1 128 ? -13.105 -9.604 6.074 1.00 92.75 128 GLU A CA 1
ATOM 989 C C . GLU A 1 128 ? -13.648 -8.167 6.060 1.00 92.75 128 GLU A C 1
ATOM 991 O O . GLU A 1 128 ? -14.143 -7.708 5.033 1.00 92.75 128 GLU A O 1
ATOM 996 N N . SER A 1 129 ? -13.533 -7.435 7.173 1.00 94.50 129 SER A N 1
ATOM 997 C CA . SER A 1 129 ? -14.095 -6.083 7.317 1.00 94.50 129 SER A CA 1
ATOM 998 C C . SER A 1 129 ? -13.076 -4.956 7.154 1.00 94.50 129 SER A C 1
ATOM 1000 O O . SER A 1 129 ? -13.472 -3.792 7.054 1.00 94.50 129 SER A O 1
ATOM 1002 N N . VAL A 1 130 ? -11.776 -5.271 7.108 1.00 97.31 130 VAL A N 1
ATOM 1003 C CA . VAL A 1 130 ? -10.709 -4.262 7.071 1.00 97.31 130 VAL A CA 1
ATOM 1004 C C . VAL A 1 130 ? -9.569 -4.585 6.113 1.00 97.31 130 VAL A C 1
ATOM 1006 O O . VAL A 1 130 ? -9.232 -5.743 5.859 1.00 97.31 130 VAL A O 1
ATOM 1009 N N . VAL A 1 131 ? -8.937 -3.515 5.636 1.00 98.00 131 VAL A N 1
ATOM 1010 C CA . VAL A 1 131 ? -7.660 -3.516 4.917 1.00 98.00 131 VAL A CA 1
ATOM 1011 C C . VAL A 1 131 ? -6.709 -2.513 5.534 1.00 98.00 131 VAL A C 1
ATOM 1013 O O . VAL A 1 131 ? -7.119 -1.544 6.168 1.00 98.00 131 VAL A O 1
ATOM 1016 N N . GLY A 1 132 ? -5.417 -2.714 5.335 1.00 98.19 132 GLY A N 1
ATOM 1017 C CA . GLY A 1 132 ? -4.432 -1.815 5.891 1.00 98.19 132 GLY A CA 1
ATOM 1018 C C . GLY A 1 132 ? -3.012 -2.310 5.741 1.00 98.19 132 GLY A C 1
ATOM 1019 O O . GLY A 1 132 ? -2.713 -3.241 4.989 1.00 98.19 132 GLY A O 1
ATOM 1020 N N . CYS A 1 133 ? -2.123 -1.675 6.489 1.00 98.25 133 CYS A N 1
ATOM 1021 C CA . CYS A 1 133 ? -0.746 -2.107 6.587 1.00 98.25 133 CYS A CA 1
ATOM 1022 C C . CYS A 1 133 ? -0.120 -1.747 7.927 1.00 98.25 133 CYS A C 1
ATOM 1024 O O . CYS A 1 133 ? -0.500 -0.783 8.589 1.00 98.25 133 CYS A O 1
ATOM 1026 N N . GLU A 1 134 ? 0.889 -2.520 8.288 1.00 97.81 134 GLU A N 1
ATOM 1027 C CA . GLU A 1 134 ? 1.870 -2.169 9.300 1.00 97.81 134 GLU A CA 1
ATOM 1028 C C . GLU A 1 134 ? 3.175 -1.803 8.594 1.00 97.81 134 GLU A C 1
ATOM 1030 O O . GLU A 1 134 ? 3.612 -2.528 7.701 1.00 97.81 134 GLU A O 1
ATOM 1035 N N . ILE A 1 135 ? 3.802 -0.700 9.001 1.00 97.38 135 ILE A N 1
ATOM 1036 C CA . ILE A 1 135 ? 5.142 -0.300 8.565 1.00 97.38 135 ILE A CA 1
ATOM 1037 C C . ILE A 1 135 ? 6.037 -0.286 9.806 1.00 97.38 135 ILE A C 1
ATOM 1039 O O . ILE A 1 135 ? 5.803 0.506 10.725 1.00 97.38 135 ILE A O 1
ATOM 1043 N N . ASP A 1 136 ? 7.049 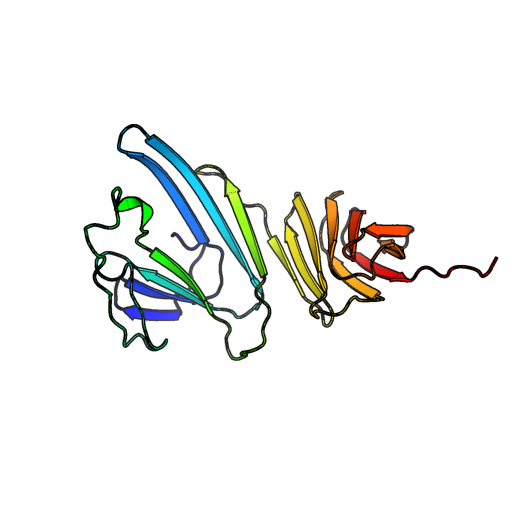-1.157 9.830 1.00 95.25 136 ASP A N 1
ATOM 1044 C CA . ASP A 1 136 ? 7.891 -1.394 11.006 1.00 95.25 136 ASP A CA 1
ATOM 1045 C C . ASP A 1 136 ? 8.540 -0.097 11.513 1.00 95.25 136 ASP A C 1
ATOM 1047 O O . ASP A 1 136 ? 9.154 0.665 10.760 1.00 95.25 136 ASP A O 1
ATOM 1051 N N . GLY A 1 137 ? 8.358 0.175 12.806 1.00 94.06 137 GLY A N 1
ATOM 1052 C CA . GLY A 1 137 ? 8.840 1.383 13.476 1.00 94.06 137 GLY A CA 1
ATOM 1053 C C . GLY A 1 137 ? 8.139 2.689 13.080 1.00 94.06 137 GLY A C 1
ATOM 1054 O O . GLY A 1 137 ? 8.539 3.744 13.575 1.00 94.06 137 GLY A O 1
ATOM 1055 N N . VAL A 1 138 ? 7.119 2.651 12.216 1.00 96.19 138 VAL A N 1
ATOM 1056 C CA . VAL A 1 138 ? 6.394 3.843 11.745 1.00 96.19 138 VAL A CA 1
ATOM 1057 C C . VAL A 1 138 ? 4.963 3.871 12.271 1.00 96.19 138 VAL A C 1
ATOM 1059 O O . VAL A 1 138 ? 4.571 4.860 12.886 1.00 96.19 138 VAL A O 1
ATOM 1062 N N . GLY A 1 139 ? 4.179 2.817 12.040 1.00 97.38 139 GLY A N 1
ATOM 1063 C CA . GLY A 1 139 ? 2.765 2.823 12.406 1.00 97.38 139 GLY A CA 1
ATOM 1064 C C . GLY A 1 139 ? 1.949 1.686 11.808 1.00 97.38 139 GLY A C 1
ATOM 1065 O O . GLY A 1 139 ? 2.400 0.957 10.924 1.00 97.38 139 GLY A O 1
ATOM 1066 N N . VAL A 1 140 ? 0.719 1.573 12.297 1.00 98.31 140 VAL A N 1
ATOM 1067 C CA . VAL A 1 140 ? -0.306 0.644 11.819 1.00 98.31 140 VAL A CA 1
ATOM 1068 C C . VAL A 1 140 ? -1.487 1.453 11.296 1.00 98.31 140 VAL A C 1
ATOM 1070 O O . VAL A 1 140 ? -2.036 2.286 12.013 1.00 98.31 140 VAL A O 1
ATOM 1073 N N . TYR A 1 141 ? -1.889 1.199 10.058 1.00 98.50 141 TYR A N 1
ATOM 1074 C CA . TYR A 1 141 ? -2.943 1.930 9.360 1.00 98.50 141 TYR A CA 1
ATOM 1075 C C . TYR A 1 141 ? -4.023 0.947 8.934 1.00 98.50 141 TYR A C 1
ATOM 1077 O O . TYR A 1 141 ? -3.723 0.002 8.208 1.00 98.50 141 TYR A O 1
ATOM 1085 N N . VAL A 1 142 ? -5.256 1.151 9.392 1.00 98.50 142 VAL A N 1
ATOM 1086 C CA . VAL A 1 142 ? -6.387 0.239 9.174 1.00 98.50 142 VAL A CA 1
ATOM 1087 C C . VAL A 1 142 ? -7.590 1.030 8.673 1.00 98.50 142 VAL A C 1
ATOM 1089 O O . VAL A 1 142 ? -7.926 2.080 9.215 1.00 98.50 142 VAL A O 1
ATOM 1092 N N . PHE A 1 143 ? -8.256 0.508 7.655 1.00 98.38 143 PHE A N 1
ATOM 1093 C CA . PHE A 1 143 ? -9.411 1.107 7.002 1.00 98.38 143 PHE A CA 1
ATOM 1094 C C . PHE A 1 143 ? -10.524 0.064 6.923 1.00 98.38 143 PHE A C 1
ATOM 1096 O O . PHE A 1 143 ? -10.264 -1.094 6.587 1.00 98.38 143 PHE A O 1
ATOM 1103 N N . ALA A 1 144 ? -11.761 0.463 7.208 1.00 97.75 144 ALA A N 1
ATOM 1104 C CA . ALA A 1 144 ? -12.924 -0.348 6.861 1.00 97.75 144 ALA A CA 1
ATOM 1105 C C . ALA A 1 144 ? -12.969 -0.596 5.341 1.00 97.75 144 ALA A C 1
ATOM 1107 O O . ALA A 1 144 ? -12.705 0.315 4.559 1.00 97.75 144 ALA A O 1
ATOM 1108 N N . ARG A 1 145 ? -13.316 -1.817 4.916 1.00 95.06 145 ARG A N 1
ATOM 1109 C CA . ARG A 1 145 ? -13.445 -2.158 3.484 1.00 95.06 145 ARG A CA 1
ATOM 1110 C C . ARG A 1 145 ? -14.670 -1.547 2.815 1.00 95.06 145 ARG A C 1
ATOM 1112 O O . ARG A 1 145 ? -14.705 -1.405 1.599 1.00 95.06 145 ARG A O 1
ATOM 1119 N N . THR A 1 146 ? -15.709 -1.259 3.589 1.00 92.75 146 THR A N 1
ATOM 1120 C CA . THR A 1 146 ? -16.969 -0.731 3.065 1.00 92.75 146 THR A CA 1
ATOM 1121 C C . THR A 1 146 ? -17.023 0.780 3.211 1.00 92.75 146 THR A C 1
ATOM 1123 O O . THR A 1 146 ? -16.511 1.319 4.188 1.00 92.75 146 THR A O 1
ATOM 1126 N N . ASP A 1 147 ? -17.788 1.439 2.343 1.00 90.12 147 ASP A N 1
ATOM 1127 C CA . ASP A 1 147 ? -18.122 2.864 2.487 1.00 90.12 147 ASP A CA 1
ATOM 1128 C C . ASP A 1 147 ? -19.026 3.157 3.707 1.00 90.12 147 ASP A C 1
ATOM 1130 O O . ASP A 1 147 ? -19.320 4.313 4.017 1.00 90.12 147 ASP A O 1
ATOM 1134 N N . GLU A 1 148 ? -19.493 2.117 4.404 1.00 95.19 148 GLU A N 1
ATOM 1135 C CA . GLU A 1 148 ? -20.275 2.223 5.632 1.00 95.19 148 GLU A CA 1
ATOM 1136 C C . GLU A 1 148 ? -19.383 2.259 6.877 1.00 95.19 148 GLU A C 1
ATOM 1138 O O . GLU A 1 148 ? -18.394 1.530 6.997 1.00 95.19 148 GLU A O 1
ATOM 1143 N N . PHE A 1 149 ? -19.781 3.081 7.850 1.00 97.56 149 PHE A N 1
ATOM 1144 C CA . PHE A 1 149 ? -19.134 3.116 9.155 1.00 97.56 149 PHE A CA 1
ATOM 1145 C C . PHE A 1 149 ? -19.344 1.808 9.924 1.00 97.56 149 PHE A C 1
ATOM 1147 O O . PHE A 1 149 ? -20.457 1.293 10.008 1.00 97.56 149 PHE A O 1
ATOM 1154 N N . GLN A 1 150 ? -18.279 1.328 10.556 1.00 97.69 150 GLN A N 1
ATOM 1155 C CA . GLN A 1 150 ? -18.254 0.082 11.308 1.00 97.69 150 GLN A CA 1
ATOM 1156 C C . GLN A 1 150 ? -18.505 0.331 12.797 1.00 97.69 150 GLN A C 1
ATOM 1158 O O . GLN A 1 150 ? -17.885 1.199 13.415 1.00 97.69 150 GLN A O 1
ATOM 1163 N N . ASP A 1 151 ? -19.369 -0.470 13.416 1.00 97.69 151 ASP A N 1
ATOM 1164 C CA . ASP A 1 151 ? -19.526 -0.523 14.877 1.00 97.69 151 ASP A CA 1
ATOM 1165 C C . ASP A 1 151 ? -18.446 -1.390 15.555 1.00 97.69 151 ASP A C 1
ATOM 1167 O O . ASP A 1 151 ? -18.263 -1.333 16.780 1.00 97.69 151 ASP A O 1
ATOM 1171 N N . ARG A 1 152 ? -17.700 -2.153 14.747 1.00 97.56 152 ARG A N 1
ATOM 1172 C CA . ARG A 1 152 ? -16.634 -3.044 15.176 1.00 97.56 152 ARG A CA 1
ATOM 1173 C C . ARG A 1 152 ? -15.547 -3.210 14.113 1.00 97.56 152 ARG A C 1
ATOM 1175 O O . ARG A 1 152 ? -15.837 -3.477 12.954 1.00 97.56 152 ARG A O 1
ATOM 1182 N N . ILE A 1 153 ? -14.292 -3.133 14.543 1.00 97.88 153 ILE A N 1
ATOM 1183 C CA . ILE A 1 153 ? -13.106 -3.462 13.749 1.00 97.88 153 ILE A CA 1
ATOM 1184 C C . ILE A 1 153 ? -12.223 -4.408 14.565 1.00 97.88 153 ILE A C 1
ATOM 1186 O O . ILE A 1 153 ? -11.888 -4.114 15.713 1.00 97.88 153 ILE A O 1
ATOM 1190 N N . ASP A 1 154 ? -11.828 -5.524 13.959 1.00 97.50 154 ASP A N 1
ATOM 1191 C CA . ASP A 1 154 ? -10.819 -6.439 14.487 1.00 97.50 154 ASP A CA 1
ATOM 1192 C C . ASP A 1 154 ? -9.654 -6.517 13.497 1.00 97.50 154 ASP A C 1
ATOM 1194 O O . ASP A 1 154 ? -9.871 -6.553 12.289 1.00 97.50 154 ASP A O 1
ATOM 1198 N N . TYR A 1 155 ? -8.420 -6.529 13.995 1.00 97.56 155 TYR A N 1
ATOM 1199 C CA . TYR A 1 155 ? -7.243 -6.773 13.160 1.00 97.56 155 TYR A CA 1
ATOM 1200 C C . TYR A 1 155 ? -6.083 -7.350 13.967 1.00 97.56 155 TYR A C 1
ATOM 1202 O O . TYR A 1 155 ? -6.038 -7.257 15.196 1.00 97.56 155 TYR A O 1
ATOM 1210 N N . GLN A 1 156 ? -5.120 -7.937 13.259 1.00 96.38 156 GLN A N 1
ATOM 1211 C CA . GLN A 1 156 ? -3.865 -8.421 13.825 1.00 96.38 156 GLN A CA 1
ATOM 1212 C C . GLN A 1 156 ? -2.698 -7.561 13.351 1.00 96.38 156 GLN A C 1
ATOM 1214 O O . GLN A 1 156 ? -2.675 -7.117 12.206 1.00 96.38 156 GLN A O 1
ATOM 1219 N N . PHE A 1 157 ? -1.717 -7.360 14.227 1.00 95.12 157 PHE A N 1
ATOM 1220 C CA . PHE A 1 157 ? -0.450 -6.712 13.892 1.00 95.12 157 PHE A CA 1
ATOM 1221 C C . PHE A 1 157 ? 0.716 -7.435 14.582 1.00 95.12 157 PHE A C 1
ATOM 1223 O O . PHE A 1 157 ? 0.512 -8.169 15.555 1.00 95.12 157 PHE A O 1
ATOM 1230 N N . GLN A 1 158 ? 1.927 -7.271 14.054 1.00 93.12 158 GLN A N 1
ATOM 1231 C CA . GLN A 1 158 ? 3.140 -7.987 14.470 1.00 93.12 158 GLN A CA 1
ATOM 1232 C C . GLN A 1 158 ? 4.154 -7.103 15.215 1.00 93.12 158 GLN A C 1
ATOM 1234 O O . GLN A 1 158 ? 5.142 -7.608 15.755 1.00 93.12 158 GLN A O 1
ATOM 1239 N N . GLY A 1 159 ? 3.909 -5.796 15.261 1.00 83.12 159 GLY A N 1
ATOM 1240 C CA . GLY A 1 159 ? 4.843 -4.791 15.751 1.00 83.12 159 GLY A CA 1
ATOM 1241 C C . GLY A 1 159 ? 5.373 -5.028 17.158 1.00 83.12 159 GLY A C 1
ATOM 1242 O O . GLY A 1 159 ? 4.623 -5.262 18.098 1.00 83.12 159 GLY A O 1
ATOM 1243 N N . SER A 1 160 ? 6.690 -4.919 17.330 1.00 80.75 160 SER A N 1
ATOM 1244 C CA . SER A 1 160 ? 7.349 -5.140 18.628 1.00 80.75 160 SER A CA 1
ATOM 1245 C C . SER A 1 160 ? 7.504 -3.870 19.472 1.00 80.75 160 SER A C 1
ATOM 1247 O O . SER A 1 160 ? 7.653 -3.948 20.693 1.00 80.75 160 SER A O 1
ATOM 1249 N N . LEU A 1 161 ? 7.462 -2.702 18.830 1.00 89.88 161 LEU A N 1
ATOM 1250 C CA . LEU A 1 161 ? 7.615 -1.395 19.462 1.00 89.88 161 LEU A CA 1
ATOM 1251 C C . LEU A 1 161 ? 6.256 -0.742 19.710 1.00 89.88 161 LEU A C 1
ATOM 1253 O O . LEU A 1 161 ? 5.251 -1.122 19.116 1.00 89.88 161 LEU A O 1
ATOM 1257 N N . MET A 1 162 ? 6.246 0.265 20.584 1.00 94.88 162 MET A N 1
ATOM 1258 C CA . MET A 1 162 ? 5.113 1.178 20.692 1.00 94.88 162 MET A CA 1
ATOM 1259 C C . MET A 1 162 ? 4.980 1.944 19.374 1.00 94.88 162 MET A C 1
ATOM 1261 O O . MET A 1 162 ? 5.894 2.686 19.013 1.00 94.88 162 MET A O 1
ATOM 1265 N N . MET A 1 163 ? 3.869 1.759 18.670 1.00 96.44 163 MET A N 1
ATOM 1266 C CA . MET A 1 163 ? 3.598 2.395 17.384 1.00 96.44 163 MET A CA 1
ATOM 1267 C C . MET A 1 163 ? 2.221 3.062 17.388 1.00 96.44 163 MET A C 1
ATOM 1269 O O . MET A 1 163 ? 1.306 2.567 18.057 1.00 96.44 163 MET A O 1
ATOM 1273 N N . PRO A 1 164 ? 2.054 4.159 16.630 1.00 97.81 164 PRO A N 1
ATOM 1274 C CA . PRO A 1 164 ? 0.750 4.755 16.427 1.00 97.81 164 PRO A CA 1
ATOM 1275 C C . PRO A 1 164 ? -0.105 3.840 15.550 1.00 97.81 164 PRO A C 1
ATOM 1277 O O . PRO A 1 164 ? 0.311 3.395 14.480 1.00 97.81 164 PRO A O 1
ATOM 1280 N N . HIS A 1 165 ? -1.327 3.600 15.997 1.00 98.38 165 HIS A N 1
ATOM 1281 C CA . HIS A 1 165 ? -2.403 3.026 15.212 1.00 98.38 165 HIS A CA 1
ATOM 1282 C C . HIS A 1 165 ? -3.299 4.156 14.722 1.00 98.38 165 HIS A C 1
ATOM 1284 O O . HIS A 1 165 ? -3.682 5.030 15.502 1.00 98.38 165 HIS A O 1
ATOM 1290 N N . VAL A 1 166 ? -3.643 4.118 13.440 1.00 98.56 166 VAL A N 1
ATOM 1291 C CA . VAL A 1 166 ? -4.617 4.997 12.796 1.00 98.56 166 VAL A CA 1
ATOM 1292 C C . VAL A 1 166 ? -5.688 4.109 12.185 1.00 98.56 166 VAL A C 1
ATOM 1294 O O . VAL A 1 166 ? -5.385 3.249 11.361 1.00 98.56 166 VAL A O 1
ATOM 1297 N N . ILE A 1 167 ? -6.927 4.298 12.622 1.00 98.44 167 ILE A N 1
ATOM 1298 C CA . ILE A 1 167 ? -8.077 3.512 12.187 1.00 98.44 167 ILE A CA 1
ATOM 1299 C C . ILE A 1 167 ? -9.101 4.462 11.588 1.00 98.44 167 ILE A C 1
ATOM 1301 O O . ILE A 1 167 ? -9.470 5.438 12.237 1.00 98.44 167 ILE A O 1
ATOM 1305 N N . GLU A 1 168 ? -9.580 4.156 10.391 1.00 98.50 168 GLU A N 1
ATOM 1306 C CA . GLU A 1 168 ? -10.611 4.918 9.689 1.00 98.50 168 GLU A CA 1
ATOM 1307 C C . GLU A 1 168 ? -11.827 4.042 9.366 1.00 98.50 168 GLU A C 1
ATOM 1309 O O . GLU A 1 168 ? -11.726 2.818 9.237 1.00 98.50 168 GLU A O 1
ATOM 1314 N N . GLY A 1 169 ? -12.989 4.683 9.216 1.00 98.06 169 GLY A N 1
ATOM 1315 C CA . GLY A 1 169 ? -14.250 4.003 8.906 1.00 98.06 169 GLY A CA 1
ATOM 1316 C C . GLY A 1 169 ? -15.052 3.561 10.133 1.00 98.06 169 GLY A C 1
ATOM 1317 O O . GLY A 1 169 ? -15.884 2.668 10.025 1.00 98.06 169 GLY A O 1
ATOM 1318 N N . LEU A 1 170 ? -14.840 4.173 11.302 1.00 98.44 170 LEU A N 1
ATOM 1319 C CA . LEU A 1 170 ? -15.675 3.977 12.495 1.00 98.44 170 LEU A CA 1
ATOM 1320 C C . LEU A 1 170 ? -16.810 5.013 12.551 1.00 98.44 170 LEU A C 1
ATOM 1322 O O . LEU A 1 170 ? -16.729 6.065 11.928 1.00 98.44 170 LEU A O 1
ATOM 1326 N N . LEU A 1 171 ? -17.856 4.778 13.345 1.00 98.31 171 LEU A N 1
ATOM 1327 C CA . LEU A 1 171 ? -18.935 5.756 13.537 1.00 98.31 171 LEU A CA 1
ATOM 1328 C C . LEU A 1 171 ? -18.377 7.085 14.089 1.00 98.31 171 LEU A C 1
ATOM 1330 O O . LEU A 1 171 ? -17.662 7.061 15.097 1.00 98.31 171 LEU A O 1
ATOM 1334 N N . PRO A 1 172 ? -18.698 8.249 13.492 1.00 98.31 172 PRO A N 1
ATOM 1335 C CA . PRO A 1 172 ? -18.212 9.548 13.955 1.00 98.31 172 PRO A CA 1
ATOM 1336 C C . PRO A 1 172 ? -18.631 9.900 15.383 1.00 98.31 172 PRO A C 1
ATOM 1338 O O . PRO A 1 172 ? -19.719 9.532 15.829 1.00 98.31 172 PRO A O 1
ATOM 1341 N N . GLN A 1 173 ? -17.789 10.658 16.095 1.00 97.94 173 GLN A N 1
ATOM 1342 C CA . GLN A 1 173 ? -18.057 11.197 17.440 1.00 97.94 173 GLN A CA 1
ATOM 1343 C C . GLN A 1 173 ? -18.559 10.161 18.465 1.00 97.94 173 GLN A C 1
ATOM 1345 O O . GLN A 1 173 ? -19.230 10.506 19.443 1.00 97.94 173 GLN A O 1
ATOM 1350 N N . THR A 1 174 ? -18.208 8.893 18.280 1.00 98.12 174 THR A N 1
ATOM 1351 C CA . THR A 1 174 ? -18.747 7.755 19.027 1.00 98.12 174 THR A CA 1
ATOM 1352 C C . THR A 1 174 ? -17.687 7.187 19.969 1.00 98.12 174 THR A C 1
ATOM 1354 O O . THR A 1 174 ? -16.488 7.263 19.700 1.00 98.12 174 THR A O 1
ATOM 1357 N N . LEU A 1 175 ? -18.120 6.672 21.123 1.00 98.19 175 LEU A N 1
ATOM 1358 C CA . LEU A 1 175 ? -17.234 6.032 22.095 1.00 98.19 175 LEU A CA 1
ATOM 1359 C C . LEU A 1 175 ? -17.057 4.553 21.755 1.00 98.19 175 LEU A C 1
ATOM 1361 O O . LEU A 1 175 ? -18.036 3.818 21.644 1.00 98.19 175 LEU A O 1
ATOM 1365 N N . TYR A 1 176 ? -15.804 4.122 21.668 1.00 98.38 176 TYR A N 1
ATOM 1366 C CA . TYR A 1 176 ? -15.413 2.739 21.441 1.00 98.38 176 TYR A CA 1
ATOM 1367 C C . TYR A 1 176 ? -14.563 2.221 22.597 1.00 98.38 176 TYR A C 1
ATOM 1369 O O . TYR A 1 176 ? -13.708 2.932 23.125 1.00 98.38 176 TYR A O 1
ATOM 1377 N N . ALA A 1 177 ? -14.779 0.961 22.958 1.00 97.81 177 ALA A N 1
ATOM 1378 C CA . ALA A 1 177 ? -13.844 0.171 23.734 1.00 97.81 177 ALA A CA 1
ATOM 1379 C C . ALA A 1 177 ? -12.788 -0.419 22.791 1.00 97.81 177 ALA A C 1
ATOM 1381 O O . ALA A 1 177 ? -13.105 -1.201 21.894 1.00 97.81 177 ALA A O 1
ATOM 1382 N N . VAL A 1 178 ? -11.533 -0.038 23.010 1.00 98.00 178 VAL A N 1
ATOM 1383 C CA . VAL A 1 178 ? -10.361 -0.560 22.307 1.00 98.00 178 VAL A CA 1
ATOM 1384 C C . VAL A 1 178 ? -9.631 -1.514 23.235 1.00 98.00 178 VAL A C 1
ATOM 1386 O O . VAL A 1 178 ? -9.153 -1.095 24.289 1.00 98.00 178 VAL A O 1
ATOM 1389 N N . SER A 1 179 ? -9.537 -2.775 22.830 1.00 97.31 179 SER A N 1
ATOM 1390 C CA . SER A 1 179 ? -8.810 -3.827 23.534 1.00 97.31 179 SER A CA 1
ATOM 1391 C C . SER A 1 179 ? -7.529 -4.159 22.782 1.00 97.31 179 SER A C 1
ATOM 1393 O O . SER A 1 179 ? -7.587 -4.518 21.606 1.00 97.31 179 SER A O 1
ATOM 1395 N N . VAL A 1 180 ? -6.380 -4.045 23.450 1.00 95.25 180 VAL A N 1
ATOM 1396 C CA . VAL A 1 180 ? -5.080 -4.473 22.913 1.00 95.25 180 VAL A CA 1
ATOM 1397 C C . VAL A 1 180 ? -4.341 -5.268 23.975 1.00 95.25 180 VAL A C 1
ATOM 1399 O O . VAL A 1 180 ? -4.164 -4.785 25.091 1.00 95.25 180 VAL A O 1
ATOM 1402 N N . ALA A 1 181 ? -3.930 -6.498 23.654 1.00 89.00 181 ALA A N 1
ATOM 1403 C CA . ALA A 1 181 ? -3.240 -7.389 24.595 1.00 89.00 181 ALA A CA 1
ATOM 1404 C C . ALA A 1 181 ? -3.965 -7.533 25.959 1.00 89.00 181 ALA A C 1
ATOM 1406 O O . ALA A 1 181 ? -3.336 -7.622 27.014 1.00 89.00 181 ALA A O 1
ATOM 1407 N N . GLY A 1 182 ? -5.305 -7.527 25.942 1.00 86.75 182 GLY A N 1
ATOM 1408 C CA . GLY A 1 182 ? -6.151 -7.624 27.138 1.00 86.75 182 GLY A CA 1
ATOM 1409 C C . GLY A 1 182 ? -6.274 -6.337 27.962 1.00 86.75 182 GLY A C 1
ATOM 1410 O O . GLY A 1 182 ? -6.881 -6.364 29.032 1.00 86.75 182 GLY A O 1
ATOM 1411 N N . GLN A 1 183 ? -5.709 -5.220 27.498 1.00 92.06 183 GLN A N 1
ATOM 1412 C CA . GLN A 1 183 ? -5.915 -3.903 28.090 1.00 92.06 183 GLN A CA 1
ATOM 1413 C C . GLN A 1 183 ? -7.018 -3.162 27.339 1.00 92.06 183 GLN A C 1
ATOM 1415 O O . GLN A 1 183 ? -6.884 -2.884 26.147 1.00 92.06 183 GLN A O 1
ATOM 1420 N N . ASP A 1 184 ? -8.076 -2.808 28.064 1.00 95.12 184 ASP A N 1
ATOM 1421 C CA . ASP A 1 184 ? -9.209 -2.065 27.525 1.00 95.12 184 ASP A CA 1
ATOM 1422 C C . ASP A 1 184 ? -9.073 -0.569 27.840 1.00 95.12 184 ASP A C 1
ATOM 1424 O O . ASP A 1 184 ? -8.746 -0.166 28.959 1.00 95.12 184 ASP A O 1
ATOM 1428 N N . ARG A 1 185 ? -9.371 0.269 26.848 1.00 96.62 185 ARG A N 1
ATOM 1429 C CA . ARG A 1 185 ? -9.484 1.727 26.980 1.00 96.62 185 ARG A CA 1
ATOM 1430 C C . ARG A 1 185 ? -10.700 2.229 26.221 1.00 96.62 185 ARG A C 1
ATOM 1432 O O . ARG A 1 185 ? -11.059 1.675 25.187 1.00 96.62 185 ARG A O 1
ATOM 1439 N N . ILE A 1 186 ? -11.315 3.296 26.718 1.00 97.75 186 ILE A N 1
ATOM 1440 C CA . ILE A 1 186 ? -12.421 3.957 26.025 1.00 97.75 186 ILE A CA 1
ATOM 1441 C C . ILE A 1 186 ? -11.873 5.157 25.264 1.00 97.75 186 ILE A C 1
ATOM 1443 O O . ILE A 1 186 ? -11.301 6.062 25.870 1.00 97.75 186 ILE A O 1
ATOM 1447 N N . LEU A 1 187 ? -12.057 5.162 23.947 1.00 98.06 187 LEU A N 1
ATOM 1448 C CA . LEU A 1 187 ? -11.621 6.230 23.053 1.00 98.06 187 LEU A CA 1
ATOM 1449 C C . LEU A 1 187 ? -12.810 6.775 22.265 1.00 98.06 187 LEU A C 1
ATOM 1451 O O . LEU A 1 187 ? -13.782 6.067 22.013 1.00 98.06 187 LEU A O 1
ATOM 1455 N N . ARG A 1 188 ? -12.734 8.050 21.884 1.00 98.19 188 ARG A N 1
ATOM 1456 C CA . ARG A 1 188 ? -13.731 8.705 21.033 1.00 98.19 188 ARG A CA 1
ATOM 1457 C C . ARG A 1 188 ? -13.173 8.852 19.623 1.00 98.19 188 ARG A C 1
ATOM 1459 O O . ARG A 1 188 ? -12.033 9.283 19.472 1.00 98.19 188 ARG A O 1
ATOM 1466 N N . THR A 1 189 ? -13.978 8.529 18.620 1.00 98.62 189 THR A N 1
ATOM 1467 C CA . THR A 1 189 ? -13.658 8.791 17.212 1.00 98.62 189 THR A CA 1
ATOM 1468 C C . THR A 1 189 ? -13.801 10.276 16.862 1.00 98.62 189 THR A C 1
ATOM 1470 O O . THR A 1 189 ? -14.502 11.037 17.534 1.00 98.62 189 THR A O 1
ATOM 1473 N N . SER A 1 190 ? -13.132 10.707 15.797 1.00 98.50 190 SER A N 1
ATOM 1474 C CA . SER A 1 190 ? -13.211 12.063 15.254 1.00 98.50 190 SER A CA 1
ATOM 1475 C C . SER A 1 190 ? -14.570 12.349 14.591 1.00 98.50 190 SER A C 1
ATOM 1477 O O . SER A 1 190 ? -15.456 11.495 14.525 1.00 98.50 190 SER A O 1
ATOM 1479 N N . GLU A 1 191 ? -14.742 13.565 14.062 1.00 98.12 191 GLU A N 1
ATOM 1480 C CA . GLU A 1 191 ? -15.922 13.956 13.267 1.00 98.12 191 GLU A CA 1
ATOM 1481 C C . GLU A 1 191 ? -16.079 13.172 11.960 1.00 98.12 191 GLU A C 1
ATOM 1483 O O . GLU A 1 191 ? -17.172 13.141 11.402 1.00 98.12 191 GLU A O 1
ATOM 1488 N N . VAL A 1 192 ? -15.009 12.535 11.486 1.00 97.56 192 VAL A N 1
ATOM 1489 C CA . VAL A 1 192 ? -14.997 11.773 10.230 1.00 97.56 192 VAL A CA 1
ATOM 1490 C C . VAL A 1 192 ? -14.894 10.264 10.449 1.00 97.56 192 VAL A C 1
ATOM 1492 O O . VAL A 1 192 ? -14.779 9.524 9.483 1.00 97.56 192 VAL A O 1
ATOM 1495 N N . GLY A 1 193 ? -14.957 9.796 11.701 1.00 98.19 193 GLY A N 1
ATOM 1496 C CA . GLY A 1 193 ? -14.880 8.362 11.992 1.00 98.19 193 GLY A CA 1
ATOM 1497 C C . GLY A 1 193 ? -13.463 7.802 12.128 1.00 98.19 193 GLY A C 1
ATOM 1498 O O . GLY A 1 193 ? -13.278 6.588 12.073 1.00 98.19 193 GLY A O 1
ATOM 1499 N N . GLY A 1 194 ? -12.475 8.673 12.332 1.00 98.50 194 GLY A N 1
ATOM 1500 C CA . GLY A 1 194 ? -11.084 8.288 12.564 1.00 98.50 194 GLY A CA 1
ATOM 1501 C C . GLY A 1 194 ? -10.764 8.101 14.047 1.00 98.50 194 GLY A C 1
ATOM 1502 O O . GLY A 1 194 ? -11.338 8.770 14.912 1.00 98.50 194 GLY A O 1
ATOM 1503 N N . MET A 1 195 ? -9.821 7.224 14.367 1.00 98.56 195 MET A N 1
ATOM 1504 C CA . MET A 1 195 ? -9.302 7.003 15.715 1.00 98.56 195 MET A CA 1
ATOM 1505 C C . MET A 1 195 ? -7.791 6.813 15.676 1.00 98.56 195 MET A C 1
ATOM 1507 O O . MET A 1 195 ? -7.274 6.095 14.824 1.00 98.56 195 MET A O 1
ATOM 1511 N N . THR A 1 196 ? -7.090 7.402 16.645 1.00 98.44 196 THR A N 1
ATOM 1512 C CA . THR A 1 196 ? -5.663 7.156 16.844 1.00 98.44 196 THR A CA 1
ATOM 1513 C C . THR A 1 196 ? -5.356 6.735 18.272 1.00 98.44 196 THR A C 1
ATOM 1515 O O . THR A 1 196 ? -6.000 7.183 19.225 1.00 98.44 196 THR A O 1
ATOM 1518 N N . PHE A 1 197 ? -4.375 5.851 18.426 1.00 97.88 197 PHE A N 1
ATOM 1519 C CA . PHE A 1 197 ? -3.823 5.466 19.721 1.00 97.88 197 PHE A CA 1
ATOM 1520 C C . PHE A 1 197 ? -2.475 4.779 19.555 1.00 97.88 197 PHE A C 1
ATOM 1522 O O . PHE A 1 197 ? -2.212 4.189 18.518 1.00 97.88 197 PHE A O 1
ATOM 1529 N N . ASP A 1 198 ? -1.667 4.749 20.608 1.00 97.00 198 ASP A N 1
ATOM 1530 C CA . ASP A 1 198 ? -0.436 3.960 20.608 1.00 97.00 198 ASP A CA 1
ATOM 1531 C C . ASP A 1 198 ? -0.671 2.575 21.221 1.00 97.00 198 ASP A C 1
ATOM 1533 O O . ASP A 1 198 ? -1.424 2.428 22.198 1.00 97.00 198 ASP A O 1
ATOM 1537 N N . ALA A 1 199 ? -0.040 1.549 20.659 1.00 95.62 199 ALA A N 1
ATOM 1538 C CA . ALA A 1 199 ? 0.073 0.239 21.289 1.00 95.62 199 ALA A CA 1
ATOM 1539 C C . ALA A 1 199 ? 1.402 -0.436 20.935 1.00 95.62 199 ALA A C 1
ATOM 1541 O O . ALA A 1 199 ? 2.071 -0.054 19.980 1.00 95.62 199 ALA A O 1
ATOM 1542 N N . ALA A 1 200 ? 1.793 -1.420 21.743 1.00 92.62 200 ALA A N 1
ATOM 1543 C CA . ALA A 1 200 ? 3.033 -2.164 21.575 1.00 92.62 200 ALA A CA 1
ATOM 1544 C C . ALA A 1 200 ? 2.776 -3.670 21.572 1.00 92.62 200 ALA A C 1
ATOM 1546 O O . ALA A 1 200 ? 1.878 -4.148 22.269 1.00 92.62 200 ALA A O 1
ATOM 1547 N N . GLY A 1 201 ? 3.658 -4.395 20.886 1.00 86.56 201 GLY A N 1
ATOM 1548 C CA . GLY A 1 201 ? 3.700 -5.853 20.876 1.00 86.56 201 GLY A CA 1
ATOM 1549 C C . GLY A 1 201 ? 2.708 -6.476 19.890 1.00 86.56 201 GLY A C 1
ATOM 1550 O O . GLY A 1 201 ? 1.659 -5.898 19.638 1.00 86.56 201 GLY A O 1
ATOM 1551 N N . PRO A 1 202 ? 3.004 -7.671 19.355 1.00 93.25 202 PRO A N 1
ATOM 1552 C CA . PRO A 1 202 ? 2.100 -8.354 18.444 1.00 93.25 202 PRO A CA 1
ATOM 1553 C C . PRO A 1 202 ? 0.793 -8.706 19.157 1.00 93.25 202 PRO A C 1
ATOM 1555 O O . PRO A 1 202 ? 0.792 -9.090 20.333 1.00 93.25 202 PRO A O 1
ATOM 1558 N N . GLY A 1 203 ? -0.327 -8.641 18.447 1.00 94.19 203 GLY A N 1
ATOM 1559 C CA . GLY A 1 203 ? -1.603 -9.005 19.041 1.00 94.19 203 GLY A CA 1
ATOM 1560 C C . GLY A 1 203 ? -2.811 -8.769 18.155 1.00 94.19 203 GLY A C 1
ATOM 1561 O O . GLY A 1 203 ? -2.725 -8.220 17.059 1.00 94.19 203 GLY A O 1
ATOM 1562 N N . VAL A 1 204 ? -3.953 -9.203 18.682 1.00 96.31 204 VAL A N 1
ATOM 1563 C CA . VAL A 1 204 ? -5.271 -8.858 18.157 1.00 96.31 204 VAL A CA 1
ATOM 1564 C C . VAL A 1 204 ? -5.693 -7.541 18.796 1.00 96.31 204 VAL A C 1
ATOM 1566 O O . VAL A 1 204 ? -5.634 -7.394 20.022 1.00 96.31 204 VAL A O 1
ATOM 1569 N N . VAL A 1 205 ? -6.127 -6.603 17.965 1.00 97.56 205 VAL A N 1
ATOM 1570 C CA . VAL A 1 205 ? -6.831 -5.402 18.393 1.00 97.56 205 VAL A CA 1
ATOM 1571 C C . VAL A 1 205 ? -8.310 -5.590 18.111 1.00 97.56 205 VAL A C 1
ATOM 1573 O O . VAL A 1 205 ? -8.682 -5.934 16.993 1.00 97.56 205 VAL A O 1
ATOM 1576 N N . THR A 1 206 ? -9.139 -5.304 19.111 1.00 97.81 206 THR A N 1
ATOM 1577 C CA . THR A 1 206 ? -10.594 -5.226 18.958 1.00 97.81 206 THR A CA 1
ATOM 1578 C C . THR A 1 206 ? -11.057 -3.820 19.293 1.00 97.81 206 THR A C 1
ATOM 1580 O O . THR A 1 206 ? -10.886 -3.358 20.422 1.00 97.81 206 THR A O 1
ATOM 1583 N N . VAL A 1 207 ? -11.696 -3.160 18.337 1.00 98.06 207 VAL A N 1
ATOM 1584 C CA . VAL A 1 207 ? -12.380 -1.877 18.493 1.00 98.06 207 VAL A CA 1
ATOM 1585 C C . VAL A 1 207 ? -13.870 -2.148 18.372 1.00 98.06 207 VAL A C 1
ATOM 1587 O O . VAL A 1 207 ? -14.319 -2.623 17.340 1.00 98.06 207 VAL A O 1
ATOM 1590 N N . ARG A 1 208 ? -14.649 -1.891 19.422 1.00 97.69 208 ARG A N 1
ATOM 1591 C CA . ARG A 1 208 ? -16.108 -2.116 19.445 1.00 97.69 208 ARG A CA 1
ATOM 1592 C C . ARG A 1 208 ? -16.815 -0.966 20.143 1.00 97.69 208 ARG A C 1
ATOM 1594 O O . ARG A 1 208 ? -16.185 -0.304 20.965 1.00 97.69 208 ARG A O 1
ATOM 1601 N N . LEU A 1 209 ? -18.094 -0.731 19.864 1.00 97.69 209 LEU A N 1
ATOM 1602 C CA . LEU A 1 209 ? -18.875 0.263 20.607 1.00 97.69 209 LEU A CA 1
ATOM 1603 C C . LEU A 1 209 ? -18.731 0.072 22.123 1.00 97.69 209 LEU A C 1
ATOM 1605 O O . LEU A 1 209 ? -18.766 -1.049 22.634 1.00 97.69 209 LEU A O 1
ATOM 1609 N N . ALA A 1 210 ? -18.521 1.175 22.840 1.00 96.81 210 ALA A N 1
ATOM 1610 C CA . ALA A 1 210 ? -18.448 1.146 24.292 1.00 96.81 210 ALA A CA 1
ATOM 1611 C C . ALA A 1 210 ? -19.848 0.934 24.882 1.00 96.81 210 ALA A C 1
ATOM 1613 O O . ALA A 1 210 ? -20.793 1.627 24.500 1.00 96.81 210 ALA A O 1
ATOM 1614 N N . ASP A 1 211 ? -19.965 0.040 25.864 1.00 91.69 211 ASP A N 1
ATOM 1615 C CA . ASP A 1 211 ? -21.184 -0.089 26.659 1.00 91.69 211 ASP A CA 1
ATOM 1616 C C . ASP A 1 211 ? -21.383 1.196 27.467 1.00 91.69 211 ASP A C 1
ATOM 1618 O O . ASP A 1 211 ? -20.751 1.425 28.502 1.00 91.69 211 ASP A O 1
ATOM 1622 N N . VAL A 1 212 ? -22.261 2.074 26.986 1.00 81.56 212 VAL A N 1
ATOM 1623 C CA . VAL A 1 212 ? -22.686 3.230 27.767 1.00 81.56 212 VAL A CA 1
ATOM 1624 C C . VAL A 1 212 ? -23.681 2.706 28.790 1.00 81.56 212 VAL A C 1
ATOM 1626 O O . VAL A 1 212 ? -24.848 2.483 28.470 1.00 81.56 212 VAL A O 1
ATOM 1629 N N . ALA A 1 213 ? -23.219 2.467 30.019 1.00 68.75 213 ALA A N 1
ATOM 1630 C CA . ALA A 1 213 ? -24.129 2.224 31.129 1.00 68.75 213 ALA A CA 1
ATOM 1631 C C . ALA A 1 213 ? -25.148 3.370 31.144 1.00 68.75 213 ALA A C 1
ATOM 1633 O O . ALA A 1 213 ? -24.759 4.535 31.249 1.00 68.75 213 ALA A O 1
ATOM 1634 N N . SER A 1 214 ? -26.432 3.048 30.976 1.00 54.75 214 SER A N 1
ATOM 1635 C CA . SER A 1 214 ? -27.517 4.019 31.080 1.00 54.75 214 SER A CA 1
ATOM 1636 C C . SER A 1 214 ? -27.453 4.644 32.474 1.00 54.75 214 SER A C 1
ATOM 1638 O O . SER A 1 214 ? -27.786 3.970 33.452 1.00 54.75 214 SER A O 1
ATOM 1640 N N . GLN A 1 215 ? -26.941 5.872 32.565 1.00 43.94 215 GLN A N 1
ATOM 1641 C CA . GLN A 1 215 ? -26.968 6.672 33.790 1.00 43.94 215 GLN A CA 1
ATOM 1642 C C . GLN A 1 215 ? -28.337 7.317 33.968 1.00 43.94 215 GLN A C 1
ATOM 1644 O O . GLN A 1 215 ? -28.919 7.751 32.947 1.00 43.94 215 GLN A O 1
#

Sequence (215 aa):
PVLESPNLLETTVAGHISTYSRTRYSAERTESTNGKDYDGKITVAPLIPADATLRKVGGTGYETWTDDGEGNGVNWDLDSDYYTDYNEVGQWRVETIAPTSLNTDFVHAIWVGRPGQTMPEATAIEDESVVGCEIDGVGVYVFARTDEFQDRIDYQFQGSLMMPHVIEGLLPQTLYAVSVAGQDRILRTSEVGGMTFDAAGPGVVTVRLADVASQ

Foldseek 3Di:
DAFDPWDWDDDLDPPFKTKTWFGKDKDADADADPNDGGFKMKIKHWAPPPGWMKIKGFDDLTLQWDDPVNNPTHRDDDDPVPDPDPVVSDGMDIDTGDDDDPDIDIDMDMDMDGPPDDFADKHWKDDPQWTWIDGAPEATEIEGSDPAADQKDKTWDAYADWHKYKYARHDAQFWKWKADPNDTDIDGAHRRRMDMDIDHGTTMIMIHGDPPDPD